Protein AF-A0A350UKW4-F1 (afdb_monomer_lite)

Secondary structure (DSSP, 8-state):
---HHHHHHHHHHHHHHHHHHHHHHHHHHHHHHHHHHHHHHHHHHHHHHHHHHHHHHHHHHHHHHHHHTT---PPPPPP-----HHHHHHHHHHHHHHHHHHHHHHHHHHHHHHHHHHHHHHHHHHHHHHHHHHHHHHHHHHHHHHHHHHHHHHHHHHHHHHHHHHHHHHHHHHHHHHHHHHHHHHHHHHHHHHHHHHHHHHHHHHHHHHHHHHHHHHHHHHHHHHHHHTTTS-PPPPHHHHHHHHHHHHHHHHHHHHHHHHHHHHHHHHHTT-

Sequence (274 aa):
MKFSRSILAALICAAVAVAALVLLLAARREAAESSAALEAARAHAQNLEQQTSALAAENQTLRQQIEAEGLQPAAPPPAARPADPSKLEAVRELAALQTRHEALQLQVTGLQNRLAEMDGALERLNSENRRLGAAEASLKDQLDSTRRVVTATEAELKSKAGRVEQLEASLRRFRDQASGADRRTSQITQSLQQLEDINRRREDTLNALQRRYRDVTDQLRSLALRLDTQRDNPVPLGATDLSRISSAVQSAEDDLRTLTSLNTQARTAIDRLQ

Structure (mmCIF, N/CA/C/O backbone):
data_AF-A0A350UKW4-F1
#
_entry.id   AF-A0A350UKW4-F1
#
loop_
_atom_site.group_PDB
_atom_site.id
_atom_site.type_symbol
_atom_site.label_atom_id
_atom_site.label_alt_id
_atom_site.label_comp_id
_atom_site.label_asym_id
_atom_site.label_entity_id
_atom_site.label_seq_id
_atom_site.pdbx_PDB_ins_code
_atom_site.Cartn_x
_atom_site.Cartn_y
_atom_site.Cartn_z
_atom_site.occupancy
_atom_site.B_iso_or_equiv
_atom_site.auth_seq_id
_atom_site.auth_comp_id
_atom_site.auth_asym_id
_atom_site.auth_atom_id
_atom_site.pdbx_PDB_model_num
ATOM 1 N N . MET A 1 1 ? 18.246 -16.476 12.512 1.00 50.94 1 MET A N 1
ATOM 2 C CA . MET A 1 1 ? 17.567 -16.822 13.784 1.00 50.94 1 MET A CA 1
ATOM 3 C C . MET A 1 1 ? 16.414 -15.845 14.094 1.00 50.94 1 MET A C 1
ATOM 5 O O . MET A 1 1 ? 16.554 -15.010 14.974 1.00 50.94 1 MET A O 1
ATOM 9 N N . LYS A 1 2 ? 15.277 -15.899 13.373 1.00 56.59 2 LYS A N 1
ATOM 10 C CA . LYS A 1 2 ? 14.116 -14.985 13.573 1.00 56.59 2 LYS A CA 1
ATOM 11 C C . LYS A 1 2 ? 12.877 -15.645 14.217 1.00 56.59 2 LYS A C 1
ATOM 13 O O . LYS A 1 2 ? 11.907 -14.957 14.504 1.00 56.59 2 LYS A O 1
ATOM 18 N N . PHE A 1 3 ? 12.925 -16.947 14.504 1.00 57.56 3 PHE A N 1
ATOM 19 C CA . PHE A 1 3 ? 11.773 -17.735 14.976 1.00 57.56 3 PHE A CA 1
ATOM 20 C C . PHE A 1 3 ? 11.455 -17.609 16.480 1.00 57.56 3 PHE A C 1
ATOM 22 O O . PHE A 1 3 ? 10.397 -18.041 16.918 1.00 57.56 3 PHE A O 1
ATOM 29 N N . SER A 1 4 ? 12.326 -16.995 17.289 1.00 73.12 4 SER A N 1
ATOM 30 C CA . SER A 1 4 ? 12.141 -16.943 18.751 1.00 73.12 4 SER A CA 1
ATOM 31 C C . SER A 1 4 ? 11.003 -16.007 19.194 1.00 73.12 4 SER A C 1
ATOM 33 O O . SER A 1 4 ? 10.274 -16.327 20.128 1.00 73.12 4 SER A O 1
ATOM 35 N N . ARG A 1 5 ? 10.791 -14.878 18.503 1.00 77.19 5 ARG A N 1
ATOM 36 C CA . ARG A 1 5 ? 9.798 -13.868 18.918 1.00 77.19 5 ARG A CA 1
ATOM 37 C C . ARG A 1 5 ? 8.354 -14.266 18.604 1.00 77.19 5 ARG A C 1
ATOM 39 O O . ARG A 1 5 ? 7.464 -13.959 19.388 1.00 77.19 5 ARG A O 1
ATOM 46 N N . SER A 1 6 ? 8.123 -14.971 17.497 1.00 81.06 6 SER A N 1
ATOM 47 C CA . SER A 1 6 ? 6.783 -15.434 17.108 1.00 81.06 6 SER A CA 1
ATOM 48 C C . SER A 1 6 ? 6.273 -16.554 18.015 1.00 81.06 6 SER A C 1
ATOM 50 O O . SER A 1 6 ? 5.103 -16.558 18.382 1.00 81.06 6 SER A O 1
ATOM 52 N N . ILE A 1 7 ? 7.156 -17.467 18.432 1.00 84.88 7 ILE A N 1
ATOM 53 C CA . ILE A 1 7 ? 6.814 -18.553 19.364 1.00 84.88 7 ILE A CA 1
ATOM 54 C C . ILE A 1 7 ? 6.474 -17.982 20.746 1.00 84.88 7 ILE A C 1
ATOM 56 O O . ILE A 1 7 ? 5.505 -18.404 21.373 1.00 84.88 7 ILE A O 1
ATOM 60 N N . LEU A 1 8 ? 7.227 -16.975 21.194 1.00 83.44 8 LEU A N 1
ATOM 61 C CA . LEU A 1 8 ? 7.001 -16.326 22.484 1.00 83.44 8 LEU A CA 1
ATOM 62 C C . LEU A 1 8 ? 5.674 -15.542 22.499 1.00 83.44 8 LEU A C 1
ATOM 64 O O . LEU A 1 8 ? 4.919 -15.640 23.462 1.00 83.44 8 LEU A O 1
ATOM 68 N N . ALA A 1 9 ? 5.327 -14.854 21.405 1.00 84.06 9 ALA A N 1
ATOM 69 C CA . ALA A 1 9 ? 4.031 -14.183 21.267 1.00 84.06 9 ALA A CA 1
ATOM 70 C C . ALA A 1 9 ? 2.843 -15.167 21.248 1.00 84.06 9 ALA A C 1
ATOM 72 O O . ALA A 1 9 ? 1.823 -14.910 21.890 1.00 84.06 9 ALA A O 1
ATOM 73 N N . ALA A 1 10 ? 2.982 -16.310 20.566 1.00 87.12 10 ALA A N 1
ATOM 74 C CA . ALA A 1 10 ? 1.950 -17.348 20.534 1.00 87.12 10 ALA A CA 1
ATOM 75 C C . ALA A 1 10 ? 1.717 -17.979 21.918 1.00 87.12 10 ALA A C 1
ATOM 77 O O . ALA A 1 10 ? 0.570 -18.186 22.312 1.00 87.12 10 ALA A O 1
ATOM 78 N N . LEU A 1 11 ? 2.788 -18.216 22.685 1.00 88.94 11 LEU A N 1
ATOM 79 C CA . LEU A 1 11 ? 2.699 -18.717 24.061 1.00 88.94 11 LEU A CA 1
ATOM 80 C C . LEU A 1 11 ? 2.007 -17.725 25.002 1.00 88.94 11 LEU A C 1
ATOM 82 O O . LEU A 1 11 ? 1.164 -18.137 25.796 1.00 88.94 11 LEU A O 1
ATOM 86 N N . ILE A 1 12 ? 2.306 -16.426 24.888 1.00 90.44 12 ILE A N 1
ATOM 87 C CA . ILE A 1 12 ? 1.626 -15.393 25.685 1.00 90.44 12 ILE A CA 1
ATOM 88 C C . ILE A 1 12 ? 0.133 -15.344 25.336 1.00 90.44 12 ILE A C 1
ATOM 90 O O . ILE A 1 12 ? -0.701 -15.336 26.238 1.00 90.44 12 ILE A O 1
ATOM 94 N N . CYS A 1 13 ? -0.228 -15.376 24.048 1.00 90.44 13 CYS A N 1
ATOM 95 C CA . CYS A 1 13 ? -1.636 -15.369 23.637 1.00 90.44 13 CYS A CA 1
ATOM 96 C C . CYS A 1 13 ? -2.390 -16.610 24.137 1.00 90.44 13 CYS A C 1
ATOM 98 O O . CYS A 1 13 ? -3.516 -16.489 24.618 1.00 90.44 13 CYS A O 1
ATOM 100 N N . ALA A 1 14 ? -1.765 -17.789 24.077 1.00 91.44 14 ALA A N 1
ATOM 101 C CA . ALA A 1 14 ? -2.348 -19.018 24.606 1.00 91.44 14 ALA A CA 1
ATOM 102 C C . ALA A 1 14 ? -2.544 -18.945 26.130 1.00 91.44 14 ALA A C 1
ATOM 104 O O . ALA A 1 14 ? -3.612 -19.301 26.625 1.00 91.44 14 ALA A O 1
ATOM 105 N N . ALA A 1 15 ? -1.564 -18.422 26.873 1.00 89.69 15 ALA A N 1
ATOM 106 C CA . ALA A 1 15 ? -1.671 -18.247 28.320 1.00 89.69 15 ALA A CA 1
ATOM 107 C C . ALA A 1 15 ? -2.802 -17.275 28.707 1.00 89.69 15 ALA A C 1
ATOM 109 O O . ALA A 1 15 ? -3.573 -17.561 29.623 1.00 89.69 15 ALA A O 1
ATOM 110 N N . VAL A 1 16 ? -2.956 -16.166 27.974 1.00 92.81 16 VAL A N 1
ATOM 111 C CA . VAL A 1 16 ? -4.051 -15.204 28.188 1.00 92.81 16 VAL A CA 1
ATOM 112 C C . VAL A 1 16 ? -5.411 -15.831 27.871 1.00 92.81 16 VAL A C 1
ATOM 114 O O . VAL A 1 16 ? -6.358 -15.643 28.633 1.00 92.81 16 VAL A O 1
ATOM 117 N N . ALA A 1 17 ? -5.518 -16.620 26.797 1.00 91.81 17 ALA A N 1
ATOM 118 C CA . ALA A 1 17 ? -6.759 -17.311 26.447 1.00 91.81 17 ALA A CA 1
ATOM 119 C C . ALA A 1 17 ? -7.178 -18.330 27.521 1.00 91.81 17 ALA A C 1
ATOM 121 O O . ALA A 1 17 ? -8.354 -18.400 27.881 1.00 91.81 17 ALA A O 1
ATOM 122 N N . VAL A 1 18 ? -6.220 -19.078 28.079 1.00 93.06 18 VAL A N 1
ATOM 123 C CA . VAL A 1 18 ? -6.479 -20.021 29.178 1.00 93.06 18 VAL A CA 1
ATOM 124 C C . VAL A 1 18 ? -6.895 -19.276 30.448 1.00 93.06 18 VAL A C 1
ATOM 126 O O . VAL A 1 18 ? -7.883 -19.657 31.072 1.00 93.06 18 VAL A O 1
ATOM 129 N N . ALA A 1 19 ? -6.214 -18.185 30.805 1.00 91.19 19 ALA A N 1
ATOM 130 C CA . ALA A 1 19 ? -6.583 -17.373 31.966 1.00 91.19 19 ALA A CA 1
ATOM 131 C C . ALA A 1 19 ? -8.000 -16.783 31.833 1.00 91.19 19 ALA A C 1
ATOM 133 O O . ALA A 1 19 ? -8.784 -16.831 32.781 1.00 91.19 19 ALA A O 1
ATOM 134 N N . ALA A 1 20 ? -8.364 -16.297 30.642 1.00 89.94 20 ALA A N 1
ATOM 135 C CA . ALA A 1 20 ? -9.706 -15.792 30.361 1.00 89.94 20 ALA A CA 1
ATOM 136 C C . ALA A 1 20 ? -10.778 -16.892 30.468 1.00 89.94 20 ALA A C 1
ATOM 138 O O . ALA A 1 20 ? -11.855 -16.652 31.014 1.00 89.94 20 ALA A O 1
ATOM 139 N N . LEU A 1 21 ? -10.480 -18.109 29.997 1.00 92.88 21 LEU A N 1
ATOM 140 C CA . LEU A 1 21 ? -11.384 -19.254 30.123 1.00 92.88 21 LEU A CA 1
ATOM 141 C C . LEU A 1 21 ? -11.609 -19.637 31.595 1.00 92.88 21 LEU A C 1
ATOM 143 O O . LEU A 1 21 ? -12.744 -19.889 31.997 1.00 92.88 21 LEU A O 1
ATOM 147 N N . VAL A 1 22 ? -10.546 -19.651 32.403 1.00 93.31 22 VAL A N 1
ATOM 148 C CA . VAL A 1 22 ? -10.628 -19.957 33.841 1.00 93.31 22 VAL A CA 1
ATOM 149 C C . VAL A 1 22 ? -11.470 -18.913 34.575 1.00 93.31 22 VAL A C 1
ATOM 151 O O . VAL A 1 22 ? -12.351 -19.288 35.347 1.00 93.31 22 VAL A O 1
ATOM 154 N N . LEU A 1 23 ? -11.273 -17.623 34.288 1.00 92.00 23 LEU A N 1
ATOM 155 C CA . LEU A 1 23 ? -12.086 -16.548 34.868 1.00 92.00 23 LEU A CA 1
ATOM 156 C C . LEU A 1 23 ? -13.564 -16.658 34.471 1.00 92.00 23 LEU A C 1
ATOM 158 O O . LEU A 1 23 ? -14.441 -16.471 35.310 1.00 92.00 23 LEU A O 1
ATOM 162 N N . LEU A 1 24 ? -13.859 -17.025 33.221 1.00 92.50 24 LEU A N 1
ATOM 163 C CA . LEU A 1 24 ? -15.236 -17.200 32.755 1.00 92.50 24 LEU A CA 1
ATOM 164 C C . LEU A 1 24 ? -15.929 -18.398 33.422 1.00 92.50 24 LEU A C 1
ATOM 166 O O . LEU A 1 24 ? -17.121 -18.337 33.725 1.00 92.50 24 LEU A O 1
ATOM 170 N N . LEU A 1 25 ? -15.192 -19.481 33.679 1.00 91.69 25 LEU A N 1
ATOM 171 C 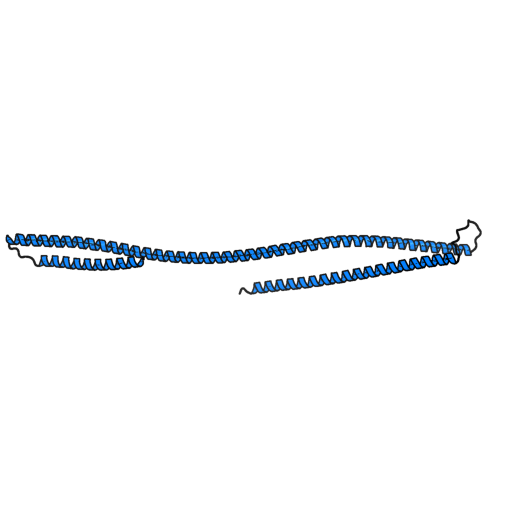CA . LEU A 1 25 ? -15.706 -20.635 34.418 1.00 91.69 25 LEU A CA 1
ATOM 172 C C . LEU A 1 25 ? -15.925 -20.320 35.903 1.00 91.69 25 LEU A C 1
ATOM 174 O O . LEU A 1 25 ? -16.926 -20.765 36.461 1.00 91.69 25 LEU A O 1
ATOM 178 N N . ALA A 1 26 ? -15.040 -19.536 36.524 1.00 88.69 26 ALA A N 1
ATOM 179 C CA . ALA A 1 26 ? -15.206 -19.075 37.902 1.00 88.69 26 ALA A CA 1
ATOM 180 C C . ALA A 1 26 ? -16.443 -18.172 38.047 1.00 88.69 26 ALA A C 1
ATOM 182 O O . ALA A 1 26 ? -17.312 -18.459 38.866 1.00 88.69 26 ALA A O 1
ATOM 183 N N . ALA A 1 27 ? -16.603 -17.183 37.161 1.00 87.94 27 ALA A N 1
ATOM 184 C CA . ALA A 1 27 ? -17.768 -16.295 37.155 1.00 87.94 27 ALA A CA 1
ATOM 185 C C . ALA A 1 27 ? -19.092 -17.055 36.943 1.00 87.94 27 ALA A C 1
ATOM 187 O O . ALA A 1 27 ? -20.113 -16.733 37.547 1.00 87.94 27 ALA A O 1
ATOM 188 N N . ARG A 1 28 ? -19.090 -18.112 36.115 1.00 90.94 28 ARG A N 1
ATOM 189 C CA . ARG A 1 28 ? -20.272 -18.974 35.942 1.00 90.94 28 ARG A CA 1
ATOM 190 C C . ARG A 1 28 ? -20.612 -19.789 37.186 1.00 90.94 28 ARG A C 1
ATOM 192 O O . ARG A 1 28 ? -21.792 -20.032 37.423 1.00 90.94 28 ARG A O 1
ATOM 199 N N . ARG A 1 29 ? -19.612 -20.221 37.959 1.00 91.81 29 ARG A N 1
ATOM 200 C CA . ARG A 1 29 ? -19.844 -20.928 39.226 1.00 91.81 29 ARG A CA 1
ATOM 201 C C . ARG A 1 29 ? -20.437 -19.997 40.275 1.00 91.81 29 ARG A C 1
ATOM 203 O O . ARG A 1 29 ? -21.458 -20.345 40.851 1.00 91.81 29 ARG A O 1
ATOM 210 N N . GLU A 1 30 ? -19.893 -18.794 40.424 1.00 90.12 30 GLU A N 1
ATOM 211 C CA . GLU A 1 30 ? -20.437 -17.789 41.350 1.00 90.12 30 GLU A CA 1
ATOM 212 C C . GLU A 1 30 ? -21.880 -17.383 40.984 1.00 90.12 30 GLU A C 1
ATOM 214 O O . GLU A 1 30 ? -22.740 -17.232 41.854 1.00 90.12 30 GLU A O 1
ATOM 219 N N . ALA A 1 31 ? -22.199 -17.281 39.688 1.00 86.06 31 ALA A N 1
ATOM 220 C CA . ALA A 1 31 ? -23.568 -17.035 39.226 1.00 86.06 31 ALA A CA 1
ATOM 221 C C . ALA A 1 31 ? -24.528 -18.207 39.537 1.00 86.06 31 ALA A C 1
ATOM 223 O O . ALA A 1 31 ? -25.687 -17.999 39.905 1.00 86.06 31 ALA A O 1
ATOM 224 N N . ALA A 1 32 ? -24.058 -19.451 39.417 1.00 87.81 32 ALA A N 1
ATOM 225 C CA . ALA A 1 32 ? -24.849 -20.631 39.765 1.00 87.81 32 ALA A CA 1
ATOM 226 C C . ALA A 1 32 ? -25.081 -20.737 41.284 1.00 87.81 32 ALA A C 1
ATOM 228 O O . ALA A 1 32 ? -26.195 -21.010 41.721 1.00 87.81 32 ALA A O 1
ATOM 229 N N . GLU A 1 33 ? -24.062 -20.455 42.095 1.00 90.94 33 GLU A N 1
ATOM 230 C CA . GLU A 1 33 ? -24.166 -20.471 43.558 1.00 90.94 33 GLU A CA 1
ATOM 231 C C . GLU A 1 33 ? -25.096 -19.365 44.076 1.00 90.94 33 GLU A C 1
ATOM 233 O O . GLU A 1 33 ? -25.950 -19.619 44.926 1.00 90.94 33 GLU A O 1
ATOM 238 N N . SER A 1 34 ? -25.002 -18.154 43.518 1.00 84.06 34 SER A N 1
ATOM 239 C CA . SER A 1 34 ? -25.888 -17.042 43.892 1.00 84.06 34 SER A CA 1
ATOM 240 C C . SER A 1 34 ? -27.344 -17.269 43.472 1.00 84.06 34 SER A C 1
ATOM 242 O O . SER A 1 34 ? -28.252 -16.951 44.241 1.00 84.06 34 SER A O 1
ATOM 244 N N . SER A 1 35 ? -27.597 -17.863 42.300 1.00 89.38 35 SER A N 1
ATOM 245 C CA . SER A 1 35 ? -28.964 -18.218 41.882 1.00 89.38 35 SER A CA 1
ATOM 246 C C . SER A 1 35 ? -29.572 -19.325 42.749 1.00 89.38 35 SER A C 1
ATOM 248 O O . SER A 1 35 ? -30.704 -19.171 43.207 1.00 89.38 35 SER A O 1
ATOM 250 N N . ALA A 1 36 ? -28.806 -20.368 43.082 1.00 90.56 36 ALA A N 1
ATOM 251 C CA . ALA A 1 36 ? -29.250 -21.415 44.003 1.00 90.56 36 ALA A CA 1
ATOM 252 C C . ALA A 1 36 ? -29.543 -20.865 45.413 1.00 90.56 36 ALA A C 1
ATOM 254 O O . ALA A 1 36 ? -30.539 -21.237 46.034 1.00 90.56 36 ALA A O 1
ATOM 255 N N . ALA A 1 37 ? -28.721 -19.931 45.906 1.00 91.19 37 ALA A N 1
ATOM 256 C CA . ALA A 1 37 ? -28.954 -19.269 47.189 1.00 91.19 37 ALA A CA 1
ATOM 257 C C . ALA A 1 37 ? -30.241 -18.420 47.188 1.00 91.19 37 ALA A C 1
ATOM 259 O O . ALA A 1 37 ? -30.986 -18.432 48.168 1.00 91.19 37 ALA A O 1
ATOM 260 N N . LEU A 1 38 ? -30.541 -17.722 46.085 1.00 86.88 38 LEU A N 1
ATOM 261 C CA . LEU A 1 38 ? -31.782 -16.953 45.933 1.00 86.88 38 LEU A CA 1
ATOM 262 C C . LEU A 1 38 ? -33.022 -17.854 45.890 1.00 86.88 38 LEU A C 1
ATOM 264 O O . LEU A 1 38 ? -34.048 -17.511 46.478 1.00 86.88 38 LEU A O 1
ATOM 268 N N . GLU A 1 39 ? -32.944 -19.002 45.217 1.00 91.75 39 GLU A N 1
ATOM 269 C CA . GLU A 1 39 ? -34.035 -19.981 45.186 1.00 91.75 39 GLU A CA 1
ATOM 270 C C . GLU A 1 39 ? -34.282 -20.597 46.567 1.00 91.75 39 GLU A C 1
ATOM 272 O O . GLU A 1 39 ? -35.430 -20.654 47.013 1.00 91.75 39 GLU A O 1
ATOM 277 N N . ALA A 1 40 ? -33.219 -20.959 47.292 1.00 92.25 40 ALA A N 1
ATOM 278 C CA . ALA A 1 40 ? -33.325 -21.446 48.664 1.00 92.25 40 ALA A CA 1
ATOM 279 C C . ALA A 1 40 ? -33.938 -20.390 49.602 1.00 92.25 40 ALA A C 1
ATOM 281 O O . ALA A 1 40 ? -34.845 -20.699 50.377 1.00 92.25 40 ALA A O 1
ATOM 282 N N . ALA A 1 41 ? -33.511 -19.127 49.497 1.00 87.62 41 ALA A N 1
ATOM 283 C CA . ALA A 1 41 ? -34.069 -18.032 50.288 1.00 87.62 41 ALA A CA 1
ATOM 284 C C . ALA A 1 41 ? -35.565 -17.806 49.999 1.00 87.62 41 ALA A C 1
ATOM 286 O O . ALA A 1 41 ? -36.353 -17.619 50.928 1.00 87.62 41 ALA A O 1
ATOM 287 N N . ARG A 1 42 ? -35.983 -17.889 48.728 1.00 92.44 42 ARG A N 1
ATOM 288 C CA . ARG A 1 42 ? -37.402 -17.804 48.338 1.00 92.44 42 ARG A CA 1
ATOM 289 C C . ARG A 1 42 ? -38.225 -18.960 48.899 1.00 92.44 42 ARG A C 1
ATOM 291 O O . ARG A 1 42 ? -39.317 -18.723 49.408 1.00 92.44 42 ARG A O 1
ATOM 298 N N . ALA A 1 43 ? -37.702 -20.185 48.852 1.00 91.00 43 ALA A N 1
ATOM 299 C CA . ALA A 1 43 ? -38.375 -21.348 49.426 1.00 91.00 43 ALA A CA 1
ATOM 300 C C . ALA A 1 43 ? -38.543 -21.216 50.950 1.00 91.00 43 ALA A C 1
ATOM 302 O O . ALA A 1 43 ? -39.608 -21.521 51.488 1.00 91.00 43 ALA A O 1
ATOM 303 N N . HIS A 1 44 ? -37.528 -20.698 51.649 1.00 90.75 44 HIS A N 1
ATOM 304 C CA . HIS A 1 44 ? -37.625 -20.409 53.080 1.00 90.75 44 HIS A CA 1
ATOM 305 C C . HIS A 1 44 ? -38.671 -19.330 53.397 1.00 90.75 44 HIS A C 1
ATOM 307 O O . HIS A 1 44 ? -39.445 -19.510 54.335 1.00 90.75 44 HIS A O 1
ATOM 313 N N . ALA A 1 45 ? -38.744 -18.253 52.606 1.00 86.31 45 ALA A N 1
ATOM 314 C CA . ALA A 1 45 ? -39.755 -17.209 52.783 1.00 86.31 45 ALA A CA 1
ATOM 315 C C . ALA A 1 45 ? -41.185 -17.750 52.597 1.00 86.31 45 ALA A C 1
ATOM 317 O O . ALA A 1 45 ? -42.046 -17.509 53.439 1.00 86.31 45 ALA A O 1
ATOM 318 N N . GLN A 1 46 ? -41.415 -18.561 51.560 1.00 91.50 46 GLN A N 1
ATOM 319 C CA . GLN A 1 46 ? -42.718 -19.194 51.322 1.00 91.50 46 GLN A CA 1
ATOM 320 C C . GLN A 1 46 ? -43.124 -20.145 52.455 1.00 91.50 46 GLN A C 1
ATOM 322 O O . GLN A 1 46 ? -44.288 -20.181 52.844 1.00 91.50 46 GLN A O 1
ATOM 327 N N . ASN A 1 47 ? -42.176 -20.899 53.017 1.00 94.69 47 ASN A N 1
ATOM 328 C CA . ASN A 1 47 ? -42.457 -21.796 54.138 1.00 94.69 47 ASN A CA 1
ATOM 329 C C . ASN A 1 47 ? -42.845 -21.006 55.404 1.00 94.69 47 ASN A C 1
ATOM 331 O O . ASN A 1 47 ? -43.783 -21.377 56.106 1.00 94.69 47 ASN A O 1
ATOM 335 N N . LEU A 1 48 ? -42.191 -19.868 55.661 1.00 86.50 48 LEU A N 1
ATOM 336 C CA . LEU A 1 48 ? -42.574 -18.974 56.757 1.00 86.50 48 LEU A CA 1
ATOM 337 C C . LEU A 1 48 ? -43.966 -18.360 56.543 1.00 86.50 48 LEU A C 1
ATOM 339 O O . LEU A 1 48 ? -44.750 -18.324 57.487 1.00 86.50 48 LEU A O 1
ATOM 343 N N . GLU A 1 49 ? -44.316 -17.939 55.325 1.00 91.50 49 GLU A N 1
ATOM 344 C CA . GLU A 1 49 ? -45.672 -17.455 55.001 1.00 91.50 49 GLU A CA 1
ATOM 345 C C . GLU A 1 49 ? -46.749 -18.540 55.182 1.00 91.50 49 GLU A C 1
ATOM 347 O O . GLU A 1 49 ? -47.852 -18.279 55.675 1.00 91.50 49 GLU A O 1
ATOM 352 N N . GLN A 1 50 ? -46.439 -19.789 54.834 1.00 91.12 50 GLN A N 1
ATOM 353 C CA . GLN A 1 50 ? -47.339 -20.918 55.080 1.00 91.12 50 GLN A CA 1
ATOM 354 C C . GLN A 1 50 ? -47.514 -21.185 56.580 1.00 91.12 50 GLN A C 1
ATOM 356 O O . GLN A 1 50 ? -48.630 -21.421 57.037 1.00 91.12 50 GLN A O 1
ATOM 361 N N . GLN A 1 51 ? -46.444 -21.087 57.370 1.00 91.12 51 GLN A N 1
ATOM 362 C CA . GLN A 1 51 ? -46.525 -21.251 58.824 1.00 91.12 51 GLN A CA 1
ATOM 363 C C . GLN A 1 51 ? -47.315 -20.122 59.492 1.00 91.12 51 GLN A C 1
ATOM 365 O O . GLN A 1 51 ? -48.132 -20.388 60.372 1.00 91.12 51 GLN A O 1
ATOM 370 N N . THR A 1 52 ? -47.125 -18.869 59.073 1.00 87.31 52 THR A N 1
ATOM 371 C CA . THR A 1 52 ? -47.873 -17.739 59.644 1.00 87.31 52 THR A CA 1
ATOM 372 C C . THR A 1 52 ? -49.354 -17.802 59.289 1.00 87.31 52 THR A C 1
ATOM 374 O O . THR A 1 52 ? -50.192 -17.556 60.156 1.00 87.31 52 THR A O 1
ATOM 377 N N . SER A 1 53 ? -49.699 -18.184 58.057 1.00 92.19 53 SER A N 1
ATOM 378 C CA . SER A 1 53 ? -51.097 -18.375 57.653 1.00 92.19 53 SER A CA 1
ATOM 379 C C . SER A 1 53 ? -51.758 -19.565 58.357 1.00 92.19 53 SER A C 1
ATOM 381 O O . SER A 1 53 ? -52.901 -19.440 58.797 1.00 92.19 53 SER A O 1
ATOM 383 N N . ALA A 1 54 ? -51.039 -20.674 58.562 1.00 91.62 54 ALA A N 1
ATOM 384 C CA . ALA A 1 54 ? -51.524 -21.809 59.348 1.00 91.62 54 ALA A CA 1
ATOM 385 C C . ALA A 1 54 ? -51.782 -21.427 60.817 1.00 91.62 54 ALA A C 1
ATOM 387 O O . ALA A 1 54 ? -52.866 -21.691 61.333 1.00 91.62 54 ALA A O 1
ATOM 388 N N . LEU A 1 55 ? -50.842 -20.728 61.466 1.00 87.06 55 LEU A N 1
ATOM 389 C CA . LEU A 1 55 ? -51.009 -20.238 62.841 1.00 87.06 55 LEU A CA 1
ATOM 390 C C . LEU A 1 55 ? -52.135 -19.201 62.964 1.00 87.06 55 LEU A C 1
ATOM 392 O O . LEU A 1 55 ? -52.806 -19.134 63.996 1.00 87.06 55 LEU A O 1
ATOM 396 N N . ALA A 1 56 ? -52.358 -18.383 61.932 1.00 90.81 56 ALA A N 1
ATOM 397 C CA . ALA A 1 56 ? -53.469 -17.437 61.898 1.00 90.81 56 ALA A CA 1
ATOM 398 C C . ALA A 1 56 ? -54.823 -18.157 61.797 1.00 90.81 56 ALA A C 1
ATOM 400 O O . ALA A 1 56 ? -55.758 -17.789 62.511 1.00 90.81 56 ALA A O 1
ATOM 401 N N . ALA A 1 57 ? -54.919 -19.198 60.964 1.00 89.94 57 ALA A N 1
ATOM 402 C CA . ALA A 1 57 ? -56.108 -20.040 60.874 1.00 89.94 57 ALA A CA 1
ATOM 403 C C . ALA A 1 57 ? -56.367 -20.779 62.196 1.00 89.94 57 ALA A C 1
ATOM 405 O O . ALA A 1 57 ? -57.495 -20.774 62.685 1.00 89.94 57 ALA A O 1
ATOM 406 N N . GLU A 1 58 ? -55.318 -21.318 62.825 1.00 89.88 58 GLU A N 1
ATOM 407 C CA . GLU A 1 58 ? -55.406 -21.970 64.134 1.00 89.88 58 GLU A CA 1
ATOM 408 C C . GLU A 1 58 ? -55.896 -20.996 65.220 1.00 89.88 58 GLU A C 1
ATOM 410 O O . GLU A 1 58 ? -56.824 -21.305 65.968 1.00 89.88 58 GLU A O 1
ATOM 415 N N . ASN A 1 59 ? -55.363 -19.769 65.254 1.00 83.75 59 ASN A N 1
ATOM 416 C CA . ASN A 1 59 ? -55.840 -18.719 66.159 1.00 83.75 59 ASN A CA 1
ATOM 417 C C . ASN A 1 59 ? -57.313 -18.362 65.924 1.00 83.75 59 ASN A C 1
ATOM 419 O O . ASN A 1 59 ? -58.038 -18.106 66.884 1.00 83.75 59 ASN A O 1
ATOM 423 N N . GLN A 1 60 ? -57.772 -18.330 64.671 1.00 86.44 60 GLN A N 1
ATOM 424 C CA . GLN A 1 60 ? -59.184 -18.097 64.366 1.00 86.44 60 GLN A CA 1
ATOM 425 C C . GLN A 1 60 ? -60.062 -19.250 64.854 1.00 86.44 60 GLN A C 1
ATOM 427 O O . GLN A 1 60 ? -61.095 -18.993 65.469 1.00 86.44 60 GLN A O 1
ATOM 432 N N . THR A 1 61 ? -59.641 -20.502 64.661 1.00 88.31 61 THR A N 1
ATOM 433 C CA . THR A 1 61 ? -60.375 -21.661 65.189 1.00 88.31 61 THR A CA 1
ATOM 434 C C . THR A 1 61 ? -60.400 -21.687 66.712 1.00 88.31 61 THR A C 1
ATOM 436 O O . THR A 1 61 ? -61.456 -21.935 67.284 1.00 88.31 61 THR A O 1
ATOM 439 N N . LEU A 1 62 ? -59.293 -21.355 67.383 1.00 82.75 62 LEU A N 1
ATOM 440 C CA . LEU A 1 62 ? -59.249 -21.253 68.843 1.00 82.75 62 LEU A CA 1
ATOM 441 C C . LEU A 1 62 ? -60.162 -20.132 69.351 1.00 82.75 62 LEU A C 1
ATOM 443 O O . LEU A 1 62 ? -60.869 -20.320 70.334 1.00 82.75 62 LEU A O 1
ATOM 447 N N . ARG A 1 63 ? -60.224 -18.986 68.660 1.00 80.94 63 ARG A N 1
ATOM 448 C CA . ARG A 1 63 ? -61.177 -17.913 68.994 1.00 80.94 63 ARG A CA 1
ATOM 449 C C . ARG A 1 63 ? -62.629 -18.360 68.841 1.00 80.94 63 ARG A C 1
ATOM 451 O O . ARG A 1 63 ? -63.427 -18.091 69.729 1.00 80.94 63 ARG A O 1
ATOM 458 N N . GLN A 1 64 ? -62.957 -19.081 67.770 1.00 80.81 64 GLN A N 1
ATOM 459 C CA . GLN A 1 64 ? -64.298 -19.643 67.575 1.00 80.81 64 GLN A CA 1
ATOM 460 C C . GLN A 1 64 ? -64.641 -20.703 68.632 1.00 80.81 64 GLN A C 1
ATOM 462 O O . GLN A 1 64 ? -65.781 -20.764 69.081 1.00 80.81 64 GLN A O 1
ATOM 467 N N . GLN A 1 65 ? -63.666 -21.510 69.064 1.00 80.69 65 GLN A N 1
ATOM 468 C CA . GLN A 1 65 ? -63.842 -22.472 70.157 1.00 80.69 65 GLN A CA 1
ATOM 469 C C . GLN A 1 65 ? -64.077 -21.768 71.498 1.00 80.69 65 GLN A C 1
ATOM 471 O O . GLN A 1 65 ? -64.994 -22.145 72.215 1.00 80.69 65 GLN A O 1
ATOM 476 N N . ILE A 1 66 ? -63.333 -20.700 71.801 1.00 73.50 66 ILE A N 1
ATOM 477 C CA . ILE A 1 66 ? -63.533 -19.889 73.014 1.00 73.50 66 ILE A CA 1
ATOM 478 C C . ILE A 1 66 ? -64.914 -19.206 73.008 1.00 73.50 66 ILE A C 1
ATOM 480 O O . ILE A 1 66 ? -65.583 -19.156 74.042 1.00 73.50 66 ILE A O 1
ATOM 484 N N . GLU A 1 67 ? -65.370 -18.712 71.852 1.00 75.31 67 GLU A N 1
ATOM 485 C CA . GLU A 1 67 ? -66.722 -18.156 71.690 1.00 75.31 67 GLU A CA 1
ATOM 486 C C . GLU A 1 67 ? -67.813 -19.230 71.853 1.00 75.31 67 GLU A C 1
ATOM 488 O O . GLU A 1 67 ? -68.831 -18.970 72.495 1.00 75.31 67 GLU A O 1
ATOM 493 N N . ALA A 1 68 ? -67.594 -20.443 71.334 1.00 72.69 68 ALA A N 1
ATOM 494 C CA . ALA A 1 68 ? -68.516 -21.572 71.474 1.00 72.69 68 ALA A CA 1
ATOM 495 C C . ALA A 1 68 ? -68.562 -22.145 72.905 1.00 72.69 68 ALA A C 1
ATOM 497 O O . ALA A 1 68 ? -69.620 -22.586 73.352 1.00 72.69 68 ALA A O 1
ATOM 498 N N . GLU A 1 69 ? -67.446 -22.103 73.637 1.00 74.31 69 GLU A N 1
ATOM 499 C CA . GLU A 1 69 ? -67.354 -22.477 75.056 1.00 74.31 69 GLU A CA 1
ATOM 500 C C . GLU A 1 69 ? -67.849 -21.367 76.008 1.00 74.31 69 GLU A C 1
ATOM 502 O O . GLU A 1 69 ? -67.924 -21.575 77.219 1.00 74.31 69 GLU A O 1
ATOM 507 N N . GLY A 1 70 ? -68.252 -20.202 75.482 1.00 50.62 70 GLY A N 1
ATOM 508 C CA . GLY A 1 70 ? -68.937 -19.152 76.245 1.00 50.62 70 GLY A CA 1
ATOM 509 C C . GLY A 1 70 ? -68.047 -18.352 77.204 1.00 50.62 70 GLY A C 1
ATOM 510 O O . GLY A 1 70 ? -68.561 -17.679 78.100 1.00 50.62 70 GLY A O 1
ATOM 511 N N . LEU A 1 71 ? -66.724 -18.382 77.031 1.00 57.09 71 LEU A N 1
ATOM 512 C CA . LEU A 1 71 ? -65.783 -17.640 77.874 1.00 57.09 71 LEU A CA 1
ATOM 513 C C . LEU A 1 71 ? -65.548 -16.232 77.305 1.00 57.09 71 LEU A C 1
ATOM 515 O O . LEU A 1 71 ? -64.587 -15.968 76.586 1.00 57.09 71 LEU A O 1
ATOM 519 N N . GLN A 1 72 ? -66.444 -15.302 77.641 1.00 46.78 72 GLN A N 1
ATOM 520 C CA . GLN A 1 72 ? -66.237 -13.871 77.396 1.00 46.78 72 GLN A CA 1
ATOM 521 C C . GLN A 1 72 ? -65.057 -13.333 78.230 1.00 46.78 72 GLN A C 1
ATOM 523 O O . GLN A 1 72 ? -64.981 -13.622 79.428 1.00 46.78 72 GLN A O 1
ATOM 528 N N . PRO A 1 73 ? -64.166 -12.493 77.665 1.00 49.53 73 PRO A N 1
ATOM 529 C CA . PRO A 1 73 ? -63.193 -11.761 78.463 1.00 49.53 73 PRO A CA 1
ATOM 530 C C . PRO A 1 73 ? -63.939 -10.736 79.328 1.00 49.53 73 PRO A C 1
ATOM 532 O O . PRO A 1 73 ? -64.557 -9.798 78.823 1.00 49.53 73 PRO A O 1
ATOM 535 N N . ALA A 1 74 ? -63.917 -10.946 80.643 1.00 42.56 74 ALA A N 1
ATOM 536 C CA . ALA A 1 74 ? -64.601 -10.100 81.610 1.00 42.56 74 ALA A CA 1
ATOM 537 C C . ALA A 1 74 ? -64.033 -8.667 81.613 1.00 42.56 74 ALA A C 1
ATOM 539 O O . ALA A 1 74 ? -62.836 -8.455 81.813 1.00 42.56 74 ALA A O 1
ATOM 540 N N . ALA A 1 75 ? -64.911 -7.679 81.429 1.00 44.94 75 ALA A N 1
ATOM 541 C CA . ALA A 1 75 ? -64.611 -6.266 81.646 1.00 44.94 75 ALA A CA 1
ATOM 542 C C . ALA A 1 75 ? -64.434 -5.962 83.156 1.00 44.94 75 ALA A C 1
ATOM 544 O O . ALA A 1 75 ? -65.076 -6.608 83.990 1.00 44.94 75 ALA A O 1
ATOM 545 N N . PRO A 1 76 ? -63.572 -4.996 83.532 1.00 56.06 76 PRO A N 1
ATOM 546 C CA . PRO A 1 76 ? -63.097 -4.833 84.906 1.00 56.06 76 PRO A CA 1
ATOM 547 C C . PRO A 1 76 ? -64.126 -4.121 85.811 1.00 56.06 76 PRO A C 1
ATOM 549 O O . PRO A 1 76 ? -64.719 -3.129 85.380 1.00 56.06 76 PRO A O 1
ATOM 552 N N . PRO A 1 77 ? -64.314 -4.548 87.078 1.00 52.25 77 PRO A N 1
ATOM 553 C CA . PRO A 1 77 ? -65.143 -3.828 88.045 1.00 52.25 77 PRO A CA 1
ATOM 554 C C . PRO A 1 77 ? -64.342 -2.818 88.910 1.00 52.25 77 PRO A C 1
ATOM 556 O O . PR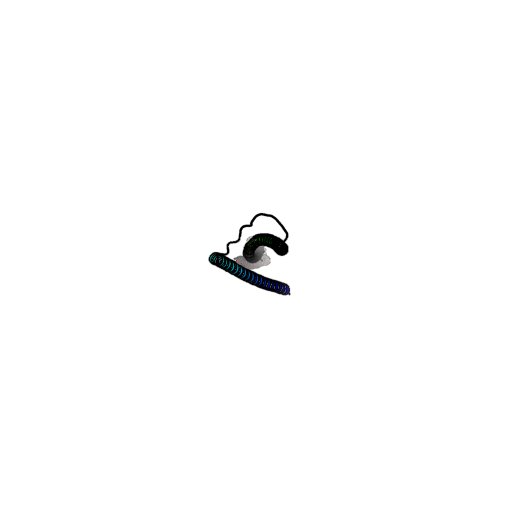O A 1 77 ? -63.117 -2.922 89.018 1.00 52.25 77 PRO A O 1
ATOM 559 N N . PRO A 1 78 ? -65.023 -1.822 89.523 1.00 47.38 78 PRO A N 1
ATOM 560 C CA . PRO A 1 78 ? -64.416 -0.661 90.182 1.00 47.38 78 PRO A CA 1
ATOM 561 C C . PRO A 1 78 ? -63.892 -0.941 91.608 1.00 47.38 78 PRO A C 1
ATOM 563 O O . PRO A 1 78 ? -64.186 -1.958 92.230 1.00 47.38 78 PRO A O 1
ATOM 566 N N . ALA A 1 79 ? -63.086 -0.004 92.116 1.00 50.22 79 ALA A N 1
ATOM 567 C CA . ALA A 1 79 ? -62.272 -0.090 93.333 1.00 50.22 79 ALA A CA 1
ATOM 568 C C . ALA A 1 79 ? -63.038 -0.190 94.678 1.00 50.22 79 ALA A C 1
ATOM 570 O O . ALA A 1 79 ? -63.977 0.567 94.901 1.00 50.22 79 ALA A O 1
ATOM 571 N N . ALA A 1 80 ? -62.525 -1.011 95.619 1.00 45.69 80 ALA A N 1
ATOM 572 C CA . ALA A 1 80 ? -61.867 -0.595 96.888 1.00 45.69 80 ALA A CA 1
ATOM 573 C C . ALA A 1 80 ? -62.077 -1.536 98.119 1.00 45.69 80 ALA A C 1
ATOM 575 O O . ALA A 1 80 ? -63.165 -1.585 98.676 1.00 45.69 80 ALA A O 1
ATOM 576 N N . ARG A 1 81 ? -60.943 -2.097 98.614 1.00 45.78 81 ARG A N 1
ATOM 577 C CA . ARG A 1 81 ? -60.541 -2.530 99.998 1.00 45.78 81 ARG A CA 1
ATOM 578 C C . ARG A 1 81 ? -61.287 -3.695 100.706 1.00 45.78 81 ARG A C 1
ATOM 580 O O . ARG A 1 81 ? -62.468 -3.872 100.457 1.00 45.78 81 ARG A O 1
ATOM 587 N N . PRO A 1 82 ? -60.658 -4.444 101.653 1.00 47.69 82 PRO A N 1
ATOM 588 C CA . PRO A 1 82 ? -59.264 -4.467 102.129 1.00 47.69 82 PRO A CA 1
ATOM 589 C C . PRO A 1 82 ? -58.469 -5.682 101.580 1.00 47.69 82 PRO A C 1
ATOM 591 O O . PRO A 1 82 ? -58.974 -6.445 100.763 1.00 47.69 82 PRO A O 1
ATOM 594 N N . ALA A 1 83 ? -57.185 -5.792 101.929 1.00 53.19 83 ALA A N 1
ATOM 595 C CA . ALA A 1 83 ? -56.205 -6.667 101.280 1.00 53.19 83 ALA A CA 1
ATOM 596 C C . ALA A 1 83 ? -56.418 -8.174 101.547 1.00 53.19 83 ALA A C 1
ATOM 598 O O . ALA A 1 83 ? -56.155 -8.651 102.647 1.00 53.19 83 ALA A O 1
ATOM 599 N N . ASP A 1 84 ? -56.803 -8.907 100.496 1.00 53.06 84 ASP A N 1
ATOM 600 C CA . ASP A 1 84 ? -56.660 -10.365 100.393 1.00 53.06 84 ASP A CA 1
ATOM 601 C C . ASP A 1 84 ? -55.274 -10.704 99.804 1.00 53.06 84 ASP A C 1
ATOM 603 O O . ASP A 1 84 ? -54.879 -10.085 98.807 1.00 53.06 84 ASP A O 1
ATOM 607 N N . PRO A 1 85 ? -54.536 -11.696 100.336 1.00 58.78 85 PRO A N 1
ATOM 608 C CA . PRO A 1 85 ? -53.227 -12.094 99.807 1.00 58.78 85 PRO A CA 1
ATOM 609 C C . PRO A 1 85 ? -53.283 -12.591 98.348 1.00 58.78 85 PRO A C 1
ATOM 611 O O . PRO A 1 85 ? -52.331 -12.372 97.603 1.00 58.78 85 PRO A O 1
ATOM 614 N N . SER A 1 86 ? -54.416 -13.139 97.891 1.00 61.12 86 SER A N 1
ATOM 615 C CA . SER A 1 86 ? -54.598 -13.575 96.494 1.00 61.12 86 SER A CA 1
ATOM 616 C C . SER A 1 86 ? -54.665 -12.415 95.492 1.00 61.12 86 SER A C 1
ATOM 618 O O . SER A 1 86 ? -54.242 -12.552 94.347 1.00 61.12 86 SER A O 1
ATOM 620 N N . LYS A 1 87 ? -55.138 -11.232 95.912 1.00 63.31 87 LYS A N 1
ATOM 621 C CA . LYS A 1 87 ? -55.143 -10.028 95.062 1.00 63.31 87 LYS A CA 1
ATOM 622 C C . LYS A 1 87 ? -53.732 -9.474 94.879 1.00 63.31 87 LYS A C 1
ATOM 624 O O . LYS A 1 87 ? -53.421 -8.942 93.821 1.00 63.31 87 LYS A O 1
ATOM 629 N N . LEU A 1 88 ? -52.869 -9.617 95.887 1.00 72.00 88 LEU A N 1
ATOM 630 C CA . LEU A 1 88 ? -51.451 -9.263 95.780 1.00 72.00 88 LEU A CA 1
ATOM 631 C C . LEU A 1 88 ? -50.693 -10.207 94.834 1.00 72.00 88 LEU A C 1
ATOM 633 O O . LEU A 1 88 ? -49.825 -9.742 94.096 1.00 72.00 88 LEU A O 1
ATOM 637 N N . GLU A 1 89 ? -51.029 -11.498 94.816 1.00 77.88 89 GLU A N 1
ATOM 638 C CA . GLU A 1 89 ? -50.482 -12.468 93.855 1.00 77.88 89 GLU A CA 1
ATOM 639 C C . GLU A 1 89 ? -50.945 -12.170 92.423 1.00 77.88 89 GLU A C 1
ATOM 641 O O . GLU A 1 89 ? -50.105 -12.047 91.535 1.00 77.88 89 GLU A O 1
ATOM 646 N N . ALA A 1 90 ? -52.238 -11.902 92.215 1.00 77.00 90 ALA A N 1
ATOM 647 C CA . ALA A 1 90 ? -52.763 -11.489 90.912 1.00 77.00 90 ALA A CA 1
ATOM 648 C C . ALA A 1 90 ? -52.118 -10.185 90.400 1.00 77.00 90 ALA A C 1
ATOM 650 O O . ALA A 1 90 ? -51.798 -10.066 89.220 1.00 77.00 90 ALA A O 1
ATOM 651 N N . VAL A 1 91 ? -51.863 -9.207 91.280 1.00 81.56 91 VAL A N 1
ATOM 652 C CA . VAL A 1 91 ? -51.147 -7.969 90.918 1.00 81.56 91 VAL A CA 1
ATOM 653 C C . VAL A 1 91 ? -49.684 -8.246 90.547 1.00 81.56 91 VAL A C 1
ATOM 655 O O . VAL A 1 91 ? -49.167 -7.618 89.624 1.00 81.56 91 VAL A O 1
ATOM 658 N N . ARG A 1 92 ? -49.011 -9.197 91.211 1.00 82.69 92 ARG A N 1
ATOM 659 C CA . ARG A 1 92 ? -47.642 -9.612 90.852 1.00 82.69 92 ARG A CA 1
ATOM 660 C C . ARG A 1 92 ? -47.591 -10.328 89.506 1.00 82.69 92 ARG A C 1
ATOM 662 O O . ARG A 1 92 ? -46.694 -10.042 88.718 1.00 82.69 92 ARG A O 1
ATOM 669 N N . GLU A 1 93 ? -48.539 -11.216 89.227 1.00 85.69 93 GLU A N 1
ATOM 670 C CA . GLU A 1 93 ? -48.641 -11.888 87.927 1.00 85.69 93 GLU A CA 1
ATOM 671 C C . GLU A 1 93 ? -48.943 -10.898 86.803 1.00 85.69 93 GLU A C 1
ATOM 673 O O . GLU A 1 93 ? -48.318 -10.951 85.746 1.00 85.69 93 GLU A O 1
ATOM 678 N N . LEU A 1 94 ? -49.833 -9.936 87.046 1.00 84.44 94 LEU A N 1
ATOM 679 C CA . LEU A 1 94 ? -50.168 -8.900 86.073 1.00 84.44 94 LEU A CA 1
ATOM 680 C C . LEU A 1 94 ? -48.973 -7.970 85.806 1.00 84.44 94 LEU A C 1
ATOM 682 O O . LEU A 1 94 ? -48.699 -7.648 84.650 1.00 84.44 94 LEU A O 1
ATOM 686 N N . ALA A 1 95 ? -48.196 -7.631 86.839 1.00 86.81 95 ALA A N 1
ATOM 687 C CA . ALA A 1 95 ? -46.936 -6.901 86.691 1.00 86.81 95 ALA A CA 1
ATOM 688 C C . ALA A 1 95 ? -45.872 -7.708 85.917 1.00 86.81 95 ALA A C 1
ATOM 690 O O . ALA A 1 95 ? -45.152 -7.141 85.091 1.00 86.81 95 ALA A O 1
ATOM 691 N N . ALA A 1 96 ? -45.787 -9.027 86.133 1.00 89.44 96 ALA A N 1
ATOM 692 C CA . ALA A 1 96 ? -44.890 -9.921 85.392 1.00 89.44 96 ALA A CA 1
ATOM 693 C C . ALA A 1 96 ? -45.303 -10.070 83.914 1.00 89.44 96 ALA A C 1
ATOM 695 O O . ALA A 1 96 ? -44.458 -10.100 83.018 1.00 89.44 96 ALA A O 1
ATOM 696 N N . LEU A 1 97 ? -46.609 -10.125 83.638 1.00 90.50 97 LEU A N 1
ATOM 697 C CA . LEU A 1 97 ? -47.149 -10.129 82.279 1.00 90.50 97 LEU A CA 1
ATOM 698 C C . LEU A 1 97 ? -46.911 -8.793 81.572 1.00 90.50 97 LEU A C 1
ATOM 700 O O . LEU A 1 97 ? -46.529 -8.802 80.405 1.00 90.50 97 LEU A O 1
ATOM 704 N N . GLN A 1 98 ? -47.065 -7.663 82.268 1.00 93.00 98 GLN A N 1
ATOM 705 C CA . GLN A 1 98 ? -46.741 -6.337 81.730 1.00 93.00 98 GLN A CA 1
ATOM 706 C C . GLN A 1 98 ? -45.263 -6.220 81.359 1.00 93.00 98 GLN A C 1
ATOM 708 O O . GLN A 1 98 ? -44.954 -5.859 80.227 1.00 93.00 98 GLN A O 1
ATOM 713 N N . THR A 1 99 ? -44.348 -6.619 82.246 1.00 93.00 99 THR A N 1
ATOM 714 C CA . THR A 1 99 ? -42.906 -6.611 81.930 1.00 93.00 99 THR A CA 1
ATOM 715 C C . THR A 1 99 ? -42.568 -7.534 80.759 1.00 93.00 99 THR A C 1
ATOM 717 O O . THR A 1 99 ? -41.745 -7.188 79.912 1.00 93.00 99 THR A O 1
ATOM 720 N N . ARG A 1 100 ? -43.225 -8.696 80.653 1.00 93.88 100 ARG A N 1
ATOM 721 C CA . ARG A 1 100 ? -43.050 -9.602 79.507 1.00 93.88 100 ARG A CA 1
ATOM 722 C C . ARG A 1 100 ? -43.614 -9.013 78.213 1.00 93.88 100 ARG A C 1
ATOM 724 O O . ARG A 1 100 ? -43.009 -9.197 77.160 1.00 93.88 100 ARG A O 1
ATOM 731 N N . HIS A 1 101 ? -44.735 -8.300 78.284 1.00 93.56 101 HIS A N 1
ATOM 732 C CA . HIS A 1 101 ? -45.324 -7.599 77.147 1.00 93.56 101 HIS A CA 1
ATOM 733 C C . HIS A 1 101 ? -44.410 -6.474 76.653 1.00 93.56 101 HIS A C 1
ATOM 735 O O . HIS A 1 101 ? -44.105 -6.429 75.466 1.00 93.56 101 HIS A O 1
ATOM 741 N N . GLU A 1 102 ? -43.889 -5.641 77.556 1.00 94.94 102 GLU A N 1
ATOM 742 C CA . GLU A 1 102 ? -42.917 -4.589 77.233 1.00 94.94 102 GLU A CA 1
ATOM 743 C C . GLU A 1 102 ? -41.636 -5.169 76.613 1.00 94.94 102 GLU A C 1
ATOM 745 O O . GLU A 1 102 ? -41.149 -4.666 75.600 1.00 94.94 102 GLU A O 1
ATOM 750 N N . ALA A 1 103 ? -41.119 -6.278 77.158 1.00 94.19 103 ALA A N 1
ATOM 751 C CA . ALA A 1 103 ? -39.951 -6.963 76.607 1.00 94.19 103 ALA A CA 1
ATOM 752 C C . ALA A 1 103 ? -40.201 -7.507 75.188 1.00 94.19 103 ALA A C 1
ATOM 754 O O . ALA A 1 103 ? -39.350 -7.359 74.311 1.00 94.19 103 ALA A O 1
ATOM 755 N N . LEU A 1 104 ? -41.371 -8.105 74.938 1.00 94.31 104 LEU A N 1
ATOM 756 C CA . LEU A 1 104 ? -41.765 -8.559 73.600 1.00 94.31 104 LEU A CA 1
ATOM 757 C C . LEU A 1 104 ? -41.959 -7.381 72.641 1.00 94.31 104 LEU A C 1
ATOM 759 O O . LEU A 1 104 ? -41.539 -7.454 71.491 1.00 94.31 104 LEU A O 1
ATOM 763 N N . GLN A 1 105 ? -42.539 -6.278 73.107 1.00 95.81 105 GLN A N 1
ATOM 764 C CA . GLN A 1 105 ? -42.736 -5.075 72.304 1.00 95.81 105 GLN A CA 1
ATOM 765 C C . GLN A 1 105 ? -41.393 -4.450 71.893 1.00 95.81 105 GLN A C 1
ATOM 767 O O . GLN A 1 105 ? -41.221 -4.064 70.736 1.00 95.81 105 GLN A O 1
ATOM 772 N N . LEU A 1 106 ? -40.404 -4.431 72.793 1.00 95.75 106 LEU A N 1
ATOM 773 C CA . LEU A 1 106 ? -39.022 -4.043 72.483 1.00 95.75 106 LEU A CA 1
ATOM 774 C C . LEU A 1 106 ? -38.350 -4.998 71.485 1.00 95.75 106 LEU A C 1
ATOM 776 O O . LEU A 1 106 ? -37.612 -4.557 70.605 1.00 95.75 106 LEU A O 1
ATOM 780 N N . GLN A 1 107 ? -38.606 -6.305 71.578 1.00 96.38 107 GLN A N 1
ATOM 781 C CA . GLN A 1 107 ? -38.093 -7.266 70.597 1.00 96.38 107 GLN A CA 1
ATOM 782 C C . GLN A 1 107 ? -38.721 -7.064 69.216 1.00 96.38 107 GLN A C 1
ATOM 784 O O . GLN A 1 107 ? -38.003 -7.084 68.218 1.00 96.38 107 GLN A O 1
ATOM 789 N N . VAL A 1 108 ? -40.033 -6.828 69.146 1.00 95.81 108 VAL A N 1
ATOM 790 C CA . VAL A 1 108 ? -40.740 -6.567 67.885 1.00 95.81 108 VAL A CA 1
ATOM 791 C C . VAL A 1 108 ? -40.213 -5.298 67.222 1.00 95.81 108 VAL A C 1
ATOM 793 O O . VAL A 1 108 ? -39.897 -5.336 66.036 1.00 95.81 108 VAL A O 1
ATOM 796 N N . THR A 1 109 ? -40.038 -4.202 67.967 1.00 96.38 109 THR A N 1
ATOM 797 C CA . THR A 1 109 ? -39.462 -2.968 67.403 1.00 96.38 109 THR A CA 1
ATOM 798 C C . THR A 1 109 ? -38.010 -3.168 66.963 1.00 96.38 109 THR A C 1
ATOM 800 O O . THR A 1 109 ? -37.619 -2.702 65.894 1.00 96.38 109 THR A O 1
ATOM 803 N N . GLY A 1 110 ? -37.218 -3.939 67.715 1.00 97.00 110 GLY A N 1
ATOM 804 C CA . GLY A 1 110 ? -35.860 -4.316 67.319 1.00 97.00 110 GLY A CA 1
ATOM 805 C C . GLY A 1 110 ? -35.808 -5.133 66.022 1.00 97.00 110 GLY A C 1
ATOM 806 O O . GLY A 1 110 ? -34.960 -4.880 65.165 1.00 97.00 110 GLY A O 1
ATOM 807 N N . LEU A 1 111 ? -36.726 -6.087 65.846 1.00 95.25 111 LEU A N 1
ATOM 808 C CA . LEU A 1 111 ? -36.846 -6.869 64.614 1.00 95.25 111 LEU A CA 1
ATOM 809 C C . LEU A 1 111 ? -37.332 -6.014 63.439 1.00 95.25 111 LEU A C 1
ATOM 811 O O . LEU A 1 111 ? -36.787 -6.146 62.348 1.00 95.25 111 LEU A O 1
ATOM 815 N N . GLN A 1 112 ? -38.288 -5.109 63.658 1.00 96.69 112 GLN A N 1
ATOM 816 C CA . GLN A 1 112 ? -38.762 -4.167 62.636 1.00 96.69 112 GLN A CA 1
ATOM 817 C C . GLN A 1 112 ? -37.637 -3.253 62.138 1.00 96.69 112 GLN A C 1
ATOM 819 O O . GLN A 1 112 ? -37.484 -3.081 60.932 1.00 96.69 112 GLN A O 1
ATOM 824 N N . ASN A 1 113 ? -36.807 -2.731 63.045 1.00 96.50 113 ASN A N 1
ATOM 825 C CA . ASN A 1 113 ? -35.656 -1.908 62.671 1.00 96.50 113 ASN A CA 1
ATOM 826 C C . ASN A 1 113 ? -34.643 -2.699 61.834 1.00 96.50 113 ASN A C 1
ATOM 828 O O . ASN A 1 113 ? -34.200 -2.221 60.794 1.00 96.50 113 ASN A O 1
ATOM 832 N N . ARG A 1 114 ? -34.328 -3.940 62.233 1.00 97.25 114 ARG A N 1
ATOM 833 C CA . ARG A 1 114 ? -33.446 -4.821 61.447 1.00 97.25 114 ARG A CA 1
ATOM 834 C C . ARG A 1 114 ? -34.019 -5.141 60.070 1.00 97.25 114 ARG A C 1
ATOM 836 O O . ARG A 1 114 ? -33.266 -5.216 59.106 1.00 97.25 114 ARG A O 1
ATOM 843 N N . LEU A 1 115 ? -35.332 -5.337 59.976 1.00 96.38 115 LEU A N 1
ATOM 844 C CA . LEU A 1 115 ? -36.005 -5.620 58.712 1.00 96.38 115 LEU A CA 1
ATOM 845 C C . LEU A 1 115 ? -35.914 -4.407 57.772 1.00 96.38 115 LEU A C 1
ATOM 847 O O . LEU A 1 115 ? -35.491 -4.563 56.632 1.00 96.38 115 LEU A O 1
ATOM 851 N N . ALA A 1 116 ? -36.147 -3.194 58.285 1.00 96.50 116 ALA A N 1
ATOM 852 C CA . ALA A 1 116 ? -35.963 -1.956 57.525 1.00 96.50 116 ALA A CA 1
ATOM 853 C C . ALA A 1 116 ? -34.501 -1.730 57.077 1.00 96.50 116 ALA A C 1
ATOM 855 O O . ALA A 1 116 ? -34.252 -1.271 55.962 1.00 96.50 116 ALA A O 1
ATOM 856 N N . GLU A 1 117 ? -33.519 -2.070 57.918 1.00 97.31 117 GLU A N 1
ATOM 857 C CA . GLU A 1 117 ? -32.096 -2.017 57.552 1.00 97.31 117 GLU A CA 1
ATOM 858 C C . GLU A 1 117 ? -31.748 -3.008 56.431 1.00 97.31 117 GLU A C 1
ATOM 860 O O . GLU A 1 117 ? -31.024 -2.653 55.495 1.00 97.31 117 GLU A O 1
ATOM 865 N N . MET A 1 118 ? -32.268 -4.238 56.506 1.00 96.19 118 MET A N 1
ATOM 866 C CA . MET A 1 118 ? -32.076 -5.265 55.478 1.00 96.19 118 MET A CA 1
ATOM 867 C C . MET A 1 118 ? -32.742 -4.885 54.157 1.00 96.19 118 MET A C 1
ATOM 869 O O . MET A 1 118 ? -32.103 -5.017 53.114 1.00 96.19 118 MET A O 1
ATOM 873 N N . ASP A 1 119 ? -33.960 -4.346 54.184 1.00 97.06 119 ASP A N 1
ATOM 874 C CA . ASP A 1 119 ? -34.639 -3.853 52.981 1.00 97.06 119 ASP A CA 1
ATOM 875 C C . ASP A 1 119 ? -33.843 -2.720 52.321 1.00 97.06 119 ASP A C 1
ATOM 877 O O . ASP A 1 119 ? -33.582 -2.752 51.116 1.00 97.06 119 ASP A O 1
ATOM 881 N N . GLY A 1 120 ? -33.337 -1.771 53.116 1.00 97.81 120 GLY A N 1
ATOM 882 C CA . GLY A 1 120 ? -32.464 -0.710 52.612 1.00 97.81 120 GLY A CA 1
ATOM 883 C C . GLY A 1 120 ? -31.150 -1.237 52.017 1.00 97.81 120 GLY A C 1
ATOM 884 O O . GLY A 1 120 ? -30.652 -0.698 51.025 1.00 97.81 120 GLY A O 1
ATOM 885 N N . ALA A 1 121 ? -30.574 -2.301 52.583 1.00 97.44 121 ALA A N 1
ATOM 886 C CA . ALA A 1 121 ? -29.393 -2.957 52.023 1.00 97.44 121 ALA A CA 1
ATOM 887 C C . ALA A 1 121 ? -29.709 -3.691 50.707 1.00 97.44 121 ALA A C 1
ATOM 889 O O . ALA A 1 121 ? -28.935 -3.585 49.752 1.00 97.44 121 ALA A O 1
ATOM 890 N N . LEU A 1 122 ? -30.852 -4.380 50.627 1.00 96.69 122 LEU A N 1
ATOM 891 C CA . LEU A 1 122 ? -31.317 -5.058 49.416 1.00 96.69 122 LEU A CA 1
ATOM 892 C C . LEU A 1 122 ? -31.574 -4.072 48.276 1.00 96.69 122 LEU A C 1
ATOM 894 O O . LEU A 1 122 ? -31.165 -4.336 47.146 1.00 96.69 122 LEU A O 1
ATOM 898 N N . GLU A 1 123 ? -32.187 -2.920 48.551 1.00 98.00 123 GLU A N 1
ATOM 899 C CA . GLU A 1 123 ? -32.385 -1.868 47.548 1.00 98.00 123 GLU 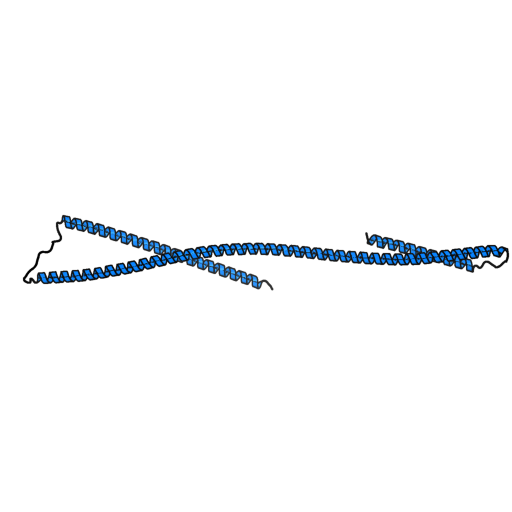A CA 1
ATOM 900 C C . GLU A 1 123 ? -31.056 -1.327 47.011 1.00 98.00 123 GLU A C 1
ATOM 902 O O . GLU A 1 123 ? -30.882 -1.199 45.794 1.00 98.00 123 GLU A O 1
ATOM 907 N N . ARG A 1 124 ? -30.086 -1.069 47.900 1.00 97.81 124 ARG A N 1
ATOM 908 C CA . ARG A 1 124 ? -28.738 -0.624 47.510 1.00 97.81 124 ARG A CA 1
ATOM 909 C C . ARG A 1 124 ? -28.048 -1.662 46.633 1.00 97.81 124 ARG A C 1
ATOM 911 O O . ARG A 1 124 ? -27.601 -1.308 45.543 1.00 97.81 124 ARG A O 1
ATOM 918 N N . LEU A 1 125 ? -28.038 -2.929 47.049 1.00 97.00 125 LEU A N 1
ATOM 919 C CA . LEU A 1 125 ? -27.467 -4.028 46.266 1.00 97.00 125 LEU A CA 1
ATOM 920 C C . LEU A 1 125 ? -28.151 -4.173 44.903 1.00 97.00 125 LEU A C 1
ATOM 922 O O . LEU A 1 125 ? -27.472 -4.336 43.894 1.00 97.00 125 LEU A O 1
ATOM 926 N N . ASN A 1 126 ? -29.479 -4.049 44.834 1.00 97.19 126 ASN A N 1
ATOM 927 C CA . ASN A 1 126 ? -30.204 -4.082 43.562 1.00 97.19 126 ASN A CA 1
ATOM 928 C C . ASN A 1 126 ? -29.813 -2.917 42.647 1.00 97.19 126 ASN A C 1
ATOM 930 O O . ASN A 1 126 ? -29.651 -3.098 41.438 1.00 97.19 126 ASN A O 1
ATOM 934 N N . SER A 1 127 ? -29.657 -1.715 43.206 1.00 97.75 127 SER A N 1
ATOM 935 C CA . SER A 1 127 ? -29.235 -0.538 42.444 1.00 97.75 127 SER A CA 1
ATOM 936 C C . SER A 1 127 ? -27.810 -0.691 41.900 1.00 97.75 127 SER A C 1
ATOM 938 O O . SER A 1 127 ? -27.549 -0.370 40.738 1.00 97.75 127 SER A O 1
ATOM 940 N N . GLU A 1 128 ? -26.908 -1.255 42.703 1.00 98.06 128 GLU A N 1
ATOM 941 C CA . GLU A 1 128 ? -25.525 -1.510 42.322 1.00 98.06 128 GLU A CA 1
ATOM 942 C C . GLU A 1 128 ? -25.435 -2.615 41.270 1.00 98.06 128 GLU A C 1
ATOM 944 O O . GLU A 1 128 ? -24.755 -2.442 40.263 1.00 98.06 128 GLU A O 1
ATOM 949 N N . ASN A 1 129 ? -26.204 -3.693 41.423 1.00 97.38 129 ASN A N 1
ATOM 950 C CA . ASN A 1 129 ? -26.265 -4.779 40.451 1.00 97.38 129 ASN A CA 1
ATOM 951 C C . ASN A 1 129 ? -26.771 -4.281 39.083 1.00 97.38 129 ASN A C 1
ATOM 953 O O . ASN A 1 129 ? -26.159 -4.550 38.052 1.00 97.38 129 ASN A O 1
ATOM 957 N N . ARG A 1 130 ? -27.810 -3.431 39.061 1.00 98.12 130 ARG A N 1
ATOM 958 C CA . ARG A 1 130 ? -28.266 -2.769 37.822 1.00 98.12 130 ARG A CA 1
ATOM 959 C C . ARG A 1 130 ? -27.178 -1.893 37.199 1.00 98.12 130 ARG A C 1
ATOM 961 O O . ARG A 1 130 ? -26.995 -1.918 35.982 1.00 98.12 130 ARG A O 1
ATOM 968 N N . ARG A 1 131 ? -26.448 -1.126 38.015 1.00 98.38 131 ARG A N 1
ATOM 969 C CA . ARG A 1 131 ? -25.346 -0.273 37.547 1.00 98.38 131 ARG A CA 1
ATOM 970 C C . ARG A 1 131 ? -24.195 -1.100 36.969 1.00 98.38 131 ARG A C 1
ATOM 972 O O . ARG A 1 131 ? -23.677 -0.747 35.912 1.00 98.38 131 ARG A O 1
ATOM 979 N N . LEU A 1 132 ? -23.813 -2.187 37.636 1.00 97.88 132 LEU A N 1
ATOM 980 C CA . LEU A 1 132 ? -22.774 -3.106 37.175 1.00 97.88 132 LEU A CA 1
ATOM 981 C C . LEU A 1 132 ? -23.192 -3.815 35.884 1.00 97.88 132 LEU A C 1
ATOM 983 O O . LEU A 1 132 ? -22.398 -3.861 34.951 1.00 97.88 132 LEU A O 1
ATOM 987 N N . GLY A 1 133 ? -24.447 -4.259 35.773 1.00 98.31 133 GLY A N 1
ATOM 988 C CA . GLY A 1 133 ? -24.975 -4.847 34.540 1.00 98.31 133 GLY A CA 1
ATOM 989 C C . GLY A 1 133 ? -24.944 -3.877 33.352 1.00 98.31 133 GLY A C 1
ATOM 990 O O . GLY A 1 133 ? -24.545 -4.252 32.251 1.00 98.31 133 GLY A O 1
ATOM 991 N N . ALA A 1 134 ? -25.284 -2.603 33.572 1.00 97.69 134 ALA A N 1
ATOM 992 C CA . ALA A 1 134 ? -25.169 -1.571 32.539 1.00 97.69 134 ALA A CA 1
ATOM 993 C C . ALA A 1 134 ? -23.706 -1.302 32.135 1.00 97.69 134 ALA A C 1
ATOM 995 O O . ALA A 1 134 ? -23.408 -1.123 30.952 1.00 97.69 134 ALA A O 1
ATOM 996 N N . ALA A 1 135 ? -22.783 -1.300 33.102 1.00 97.50 135 ALA A N 1
ATOM 997 C CA . ALA A 1 135 ? -21.354 -1.162 32.832 1.00 97.50 135 ALA A CA 1
ATOM 998 C C . ALA A 1 135 ? -20.800 -2.366 32.049 1.00 97.50 135 ALA A C 1
ATOM 1000 O O . ALA A 1 135 ? -20.046 -2.173 31.097 1.00 97.50 135 ALA A O 1
ATOM 1001 N N . GLU A 1 136 ? -21.205 -3.591 32.394 1.00 97.88 136 GLU A N 1
ATOM 1002 C CA . GLU A 1 136 ? -20.812 -4.806 31.675 1.00 97.88 136 GLU A CA 1
ATOM 1003 C C . GLU A 1 136 ? -21.298 -4.781 30.220 1.00 97.88 136 GLU A C 1
ATOM 1005 O O . GLU A 1 136 ? -20.522 -5.072 29.308 1.00 97.88 136 GLU A O 1
ATOM 1010 N N . ALA A 1 137 ? -22.556 -4.391 29.989 1.00 98.19 137 ALA A N 1
ATOM 1011 C CA . ALA A 1 137 ? -23.108 -4.252 28.644 1.00 98.19 137 ALA A CA 1
ATOM 1012 C C . ALA A 1 137 ? -22.322 -3.222 27.813 1.00 98.19 137 ALA A C 1
ATOM 1014 O O . ALA A 1 137 ? -21.887 -3.525 26.704 1.00 98.19 137 ALA A O 1
ATOM 1015 N N . SER A 1 138 ? -22.041 -2.049 28.389 1.00 98.31 138 SER A N 1
ATOM 1016 C CA . SER A 1 138 ? -21.243 -1.002 27.737 1.00 98.31 138 SER A CA 1
ATOM 1017 C C . SER A 1 138 ? -19.823 -1.473 27.392 1.00 98.31 138 SER A C 1
ATOM 1019 O O . SER A 1 138 ? -19.335 -1.239 26.286 1.00 98.31 138 SER A O 1
ATOM 1021 N N . LEU A 1 139 ? -19.159 -2.196 28.301 1.00 97.50 139 LEU A N 1
ATOM 1022 C CA . LEU A 1 139 ? -17.828 -2.755 28.049 1.00 97.50 139 LEU A CA 1
ATOM 1023 C C . LEU A 1 139 ? -17.847 -3.835 26.960 1.00 97.50 139 LEU A C 1
ATOM 1025 O O . LEU A 1 139 ? -16.923 -3.886 26.147 1.00 97.50 139 LEU A O 1
ATOM 1029 N N . LYS A 1 140 ? -18.891 -4.671 26.902 1.00 98.44 140 LYS A N 1
ATOM 1030 C CA . LYS A 1 140 ? -19.090 -5.633 25.805 1.00 98.44 140 LYS A CA 1
ATOM 1031 C C . LYS A 1 140 ? -19.233 -4.926 24.460 1.00 98.44 140 LYS A C 1
ATOM 1033 O O . LYS A 1 140 ? -18.527 -5.289 23.520 1.00 98.44 140 LYS A O 1
ATOM 1038 N N . ASP A 1 141 ? -20.048 -3.878 24.390 1.00 98.44 141 ASP A N 1
ATOM 1039 C CA . ASP A 1 141 ? -20.233 -3.098 23.163 1.00 98.44 141 ASP A CA 1
ATOM 1040 C C . ASP A 1 141 ? -18.928 -2.419 22.715 1.00 98.44 141 ASP A C 1
ATOM 1042 O O . ASP A 1 141 ? -18.573 -2.445 21.532 1.00 98.44 141 ASP A O 1
ATOM 1046 N N . GLN A 1 142 ? -18.160 -1.858 23.656 1.00 97.81 142 GLN A N 1
ATOM 1047 C CA . GLN A 1 142 ? -16.842 -1.279 23.374 1.00 97.81 142 GLN A CA 1
ATOM 1048 C C . GLN A 1 142 ? -15.846 -2.329 22.873 1.00 97.81 142 GLN A C 1
ATOM 1050 O O . GLN A 1 142 ? -15.082 -2.067 21.938 1.00 97.81 142 GLN A O 1
ATOM 1055 N N . LEU A 1 143 ? -15.853 -3.521 23.467 1.00 98.38 143 LEU A N 1
ATOM 1056 C CA . LEU A 1 143 ? -14.975 -4.620 23.085 1.00 98.38 143 LEU A CA 1
ATOM 1057 C C . LEU A 1 143 ? -15.309 -5.143 21.683 1.00 98.38 143 LEU A C 1
ATOM 1059 O O . LEU A 1 143 ? -14.402 -5.343 20.874 1.00 98.38 143 LEU A O 1
ATOM 1063 N N . ASP A 1 144 ? -16.590 -5.290 21.353 1.00 98.38 144 ASP A N 1
ATOM 1064 C CA . ASP A 1 144 ? -17.024 -5.694 20.016 1.00 98.38 144 ASP A CA 1
ATOM 1065 C C . ASP A 1 144 ? -16.755 -4.608 18.966 1.00 98.38 144 ASP A C 1
ATOM 1067 O O . ASP A 1 144 ? -16.300 -4.916 17.861 1.00 98.38 144 ASP A O 1
ATOM 1071 N N . SER A 1 145 ? -16.944 -3.333 19.313 1.00 98.00 145 SER A N 1
ATOM 1072 C CA . SER A 1 145 ? -16.553 -2.203 18.462 1.00 98.00 145 SER A CA 1
ATOM 1073 C C . SER A 1 145 ? -15.046 -2.208 18.182 1.00 98.00 145 SER A C 1
ATOM 1075 O O . SER A 1 145 ? -14.619 -2.160 17.026 1.00 98.00 145 SER A O 1
ATOM 1077 N N . THR A 1 146 ? -14.226 -2.377 19.222 1.00 97.50 146 THR A N 1
ATOM 1078 C CA . THR A 1 146 ? -12.762 -2.434 19.096 1.00 97.50 146 THR A CA 1
ATOM 1079 C C . THR A 1 146 ? -12.326 -3.623 18.244 1.00 97.50 146 THR A C 1
ATOM 1081 O O . THR A 1 146 ? -11.473 -3.471 17.373 1.00 97.50 146 THR A O 1
ATOM 1084 N N . ARG A 1 147 ? -12.948 -4.798 18.417 1.00 98.38 147 ARG A N 1
ATOM 1085 C CA . ARG A 1 147 ? -12.700 -5.970 17.561 1.00 98.38 147 ARG A CA 1
ATOM 1086 C C . ARG A 1 147 ? -12.986 -5.674 16.093 1.00 98.38 147 ARG A C 1
ATOM 1088 O O . ARG A 1 147 ? -12.163 -6.007 15.244 1.00 98.38 147 ARG A O 1
ATOM 1095 N N . ARG A 1 148 ? -14.105 -5.011 15.783 1.00 98.12 148 ARG A N 1
ATOM 1096 C CA . ARG A 1 148 ? -14.430 -4.604 14.405 1.00 98.12 148 ARG A CA 1
ATOM 1097 C C . ARG A 1 148 ? -13.369 -3.662 13.840 1.00 98.12 148 ARG A C 1
ATOM 1099 O O . ARG A 1 148 ? -12.901 -3.893 12.727 1.00 98.12 148 ARG A O 1
ATOM 1106 N N . VAL A 1 149 ? -12.932 -2.665 14.613 1.00 98.31 149 VAL A N 1
ATOM 1107 C CA . VAL A 1 149 ? -11.851 -1.752 14.204 1.00 98.31 149 VAL A CA 1
ATOM 1108 C C . VAL A 1 149 ? -10.563 -2.524 13.921 1.00 98.31 149 VAL A C 1
ATOM 1110 O O . VAL A 1 149 ? -9.990 -2.351 12.849 1.00 98.31 149 VAL A O 1
ATOM 1113 N N . VAL A 1 150 ? -10.149 -3.433 14.809 1.00 98.25 150 VAL A N 1
ATOM 1114 C CA . VAL A 1 150 ? -8.950 -4.263 14.603 1.00 98.25 150 VAL A CA 1
ATOM 1115 C C . VAL A 1 150 ? -9.062 -5.059 13.302 1.00 98.25 150 VAL A C 1
ATOM 1117 O O . VAL A 1 150 ? -8.196 -4.925 12.440 1.00 98.25 150 VAL A O 1
ATOM 1120 N N . THR A 1 151 ? -10.164 -5.780 13.084 1.00 98.38 151 THR A N 1
ATOM 1121 C CA . THR A 1 151 ? -10.355 -6.559 11.845 1.00 98.38 151 THR A CA 1
ATOM 1122 C C . THR A 1 151 ? -10.341 -5.693 10.580 1.00 98.38 151 THR A C 1
ATOM 1124 O O . THR A 1 151 ? -9.768 -6.089 9.564 1.00 98.38 151 THR A O 1
ATOM 1127 N N . ALA A 1 152 ? -10.914 -4.486 10.635 1.00 98.25 152 ALA A N 1
ATOM 1128 C CA . ALA A 1 152 ? -10.886 -3.546 9.520 1.00 98.25 152 ALA A CA 1
ATOM 1129 C C . ALA A 1 152 ? -9.460 -3.042 9.244 1.00 98.25 152 ALA A C 1
ATOM 1131 O O . ALA A 1 152 ? -9.024 -3.028 8.092 1.00 98.25 152 ALA A O 1
ATOM 1132 N N . THR A 1 153 ? -8.705 -2.694 10.292 1.00 97.25 153 THR A N 1
ATOM 1133 C CA . THR A 1 153 ? -7.310 -2.247 10.158 1.00 97.25 153 THR A CA 1
ATOM 1134 C C . THR A 1 153 ? -6.387 -3.351 9.644 1.00 97.25 153 THR A C 1
ATOM 1136 O O . THR A 1 153 ? -5.520 -3.081 8.817 1.00 97.25 153 THR A O 1
ATOM 1139 N N . GLU A 1 154 ? -6.594 -4.606 10.051 1.00 98.12 154 GLU A N 1
ATOM 1140 C CA . GLU A 1 154 ? -5.848 -5.760 9.537 1.00 98.12 154 GLU A CA 1
ATOM 1141 C C . GLU A 1 154 ? -6.115 -5.983 8.042 1.00 98.12 154 GLU A C 1
ATOM 1143 O O . GLU A 1 154 ? -5.180 -6.198 7.263 1.00 98.12 154 GLU A O 1
ATOM 1148 N N . ALA A 1 155 ? -7.378 -5.879 7.617 1.00 98.19 155 ALA A N 1
ATOM 1149 C CA . ALA A 1 155 ? -7.750 -5.974 6.209 1.00 98.19 155 ALA A CA 1
ATOM 1150 C C . ALA A 1 155 ? -7.134 -4.835 5.377 1.00 98.19 155 ALA A C 1
ATOM 1152 O O . ALA A 1 155 ? -6.608 -5.075 4.284 1.00 98.19 155 ALA A O 1
ATOM 1153 N N . GLU A 1 156 ? -7.140 -3.606 5.899 1.00 98.31 156 GLU A N 1
ATOM 1154 C CA . GLU A 1 156 ? -6.514 -2.456 5.246 1.00 98.31 156 GLU A CA 1
ATOM 1155 C C . GLU A 1 156 ? -4.991 -2.621 5.143 1.00 98.31 156 GLU A C 1
ATOM 1157 O O . GLU A 1 156 ? -4.413 -2.370 4.083 1.00 98.31 156 GLU A O 1
ATOM 1162 N N . LEU A 1 157 ? -4.339 -3.101 6.205 1.00 98.19 157 LEU A N 1
ATOM 1163 C CA . LEU A 1 157 ? -2.899 -3.347 6.229 1.00 98.19 157 LEU A CA 1
ATOM 1164 C C . LEU A 1 157 ? -2.506 -4.424 5.213 1.00 98.19 157 LEU A C 1
ATOM 1166 O O . LEU A 1 157 ? -1.557 -4.227 4.454 1.00 98.19 157 LEU A O 1
ATOM 1170 N N . LYS A 1 158 ? -3.276 -5.514 5.118 1.00 98.38 158 LYS A N 1
ATOM 1171 C CA . LYS A 1 158 ? -3.077 -6.558 4.101 1.00 98.38 158 LYS A CA 1
ATOM 1172 C C . LYS A 1 158 ? -3.256 -6.017 2.679 1.00 98.38 158 LYS A C 1
ATOM 1174 O O . LYS A 1 158 ? -2.456 -6.326 1.797 1.00 98.38 158 LYS A O 1
ATOM 1179 N N . SER A 1 159 ? -4.270 -5.181 2.456 1.00 98.31 159 SER A N 1
ATOM 1180 C CA . SER A 1 159 ? -4.509 -4.527 1.163 1.00 98.31 159 SER A CA 1
ATOM 1181 C C . SER A 1 159 ? -3.357 -3.594 0.771 1.00 98.31 159 SER A C 1
ATOM 1183 O O . SER A 1 159 ? -2.847 -3.658 -0.350 1.00 98.31 159 SER A O 1
ATOM 1185 N N . LYS A 1 160 ? -2.881 -2.767 1.710 1.00 97.69 160 LYS A N 1
ATOM 1186 C CA . LYS A 1 160 ? -1.732 -1.874 1.506 1.00 97.69 160 LYS A CA 1
ATOM 1187 C C . LYS A 1 160 ? -0.438 -2.648 1.256 1.00 97.69 160 LYS A C 1
ATOM 1189 O O . LYS A 1 160 ? 0.295 -2.277 0.345 1.00 97.69 160 LYS A O 1
ATOM 1194 N N . ALA A 1 161 ? -0.187 -3.733 1.988 1.00 98.06 161 ALA A N 1
ATOM 1195 C CA . ALA A 1 161 ? 0.962 -4.605 1.752 1.00 98.06 161 ALA A CA 1
ATOM 1196 C C . ALA A 1 161 ? 0.954 -5.176 0.322 1.00 98.06 161 ALA A C 1
ATOM 1198 O O . ALA A 1 161 ? 1.947 -5.051 -0.390 1.00 98.06 161 ALA A O 1
ATOM 1199 N N . GLY A 1 162 ? -0.195 -5.676 -0.150 1.00 98.31 162 GLY A N 1
ATOM 1200 C CA . GLY A 1 162 ? -0.334 -6.150 -1.532 1.00 98.31 162 GLY A CA 1
ATOM 1201 C C . GLY A 1 162 ? -0.089 -5.056 -2.582 1.00 98.31 162 GLY A C 1
ATOM 1202 O O . GLY A 1 162 ? 0.549 -5.307 -3.603 1.00 98.31 162 GLY A O 1
ATOM 1203 N N . ARG A 1 163 ? -0.528 -3.814 -2.330 1.00 98.06 163 ARG A N 1
ATOM 1204 C CA . ARG A 1 163 ? -0.228 -2.670 -3.216 1.00 98.06 163 ARG A CA 1
ATOM 1205 C C . ARG A 1 163 ? 1.264 -2.338 -3.253 1.00 98.06 163 ARG A C 1
ATOM 1207 O O . ARG A 1 163 ? 1.778 -2.020 -4.321 1.00 98.06 163 ARG A O 1
ATOM 1214 N N . VAL A 1 164 ? 1.959 -2.415 -2.117 1.00 98.38 164 VAL A N 1
ATOM 1215 C CA . VAL A 1 164 ? 3.414 -2.198 -2.059 1.00 98.38 164 VAL A CA 1
ATOM 1216 C C . VAL A 1 164 ? 4.143 -3.256 -2.885 1.00 98.38 164 VAL A C 1
ATOM 1218 O O . VAL A 1 164 ? 4.958 -2.892 -3.727 1.00 98.38 164 VAL A O 1
ATOM 1221 N N . GLU A 1 165 ? 3.789 -4.536 -2.750 1.00 98.38 165 GLU A N 1
ATOM 1222 C CA . GLU A 1 165 ? 4.380 -5.616 -3.556 1.00 98.38 165 GLU A CA 1
ATOM 1223 C C . GLU A 1 165 ? 4.171 -5.399 -5.068 1.00 98.38 165 GLU A C 1
ATOM 1225 O O . GLU A 1 165 ? 5.097 -5.568 -5.866 1.00 98.38 165 GLU A O 1
ATOM 1230 N N . GLN A 1 166 ? 2.976 -4.958 -5.480 1.00 97.94 166 GLN A N 1
ATOM 1231 C CA . GLN A 1 166 ? 2.683 -4.622 -6.879 1.00 97.94 166 GLN A CA 1
ATOM 1232 C C . GLN A 1 166 ? 3.519 -3.440 -7.392 1.00 97.94 166 GLN A C 1
ATOM 1234 O O . GLN A 1 166 ? 4.015 -3.471 -8.526 1.00 97.94 166 GLN A O 1
ATOM 1239 N N . LEU A 1 167 ? 3.690 -2.399 -6.573 1.00 98.38 167 LEU A N 1
ATOM 1240 C CA . LEU A 1 167 ? 4.513 -1.239 -6.913 1.00 98.38 167 LEU A CA 1
ATOM 1241 C C . LEU A 1 167 ? 5.995 -1.611 -6.999 1.00 98.38 167 LEU A C 1
ATOM 1243 O O . LEU A 1 167 ? 6.666 -1.195 -7.942 1.00 98.38 167 LEU A O 1
ATOM 1247 N N . GLU A 1 168 ? 6.500 -2.445 -6.091 1.00 98.38 168 GLU A N 1
ATOM 1248 C CA . GLU A 1 168 ? 7.872 -2.953 -6.146 1.00 98.38 168 GLU A CA 1
ATOM 1249 C C . GLU A 1 168 ? 8.120 -3.789 -7.406 1.00 98.38 168 GLU A C 1
ATOM 1251 O O . GLU A 1 168 ? 9.137 -3.606 -8.081 1.00 98.38 168 GLU A O 1
ATOM 1256 N N . ALA A 1 169 ? 7.183 -4.670 -7.768 1.00 98.38 169 ALA A N 1
ATOM 1257 C CA . ALA A 1 169 ? 7.263 -5.446 -9.002 1.00 98.38 169 ALA A CA 1
ATOM 1258 C C . ALA A 1 169 ? 7.260 -4.540 -10.246 1.00 98.38 169 ALA A C 1
ATOM 1260 O O . ALA A 1 169 ? 8.037 -4.758 -11.177 1.00 98.38 169 ALA A O 1
ATOM 1261 N N . SER A 1 170 ? 6.427 -3.497 -10.247 1.00 98.25 170 SER A N 1
ATOM 1262 C CA . SER A 1 170 ? 6.369 -2.516 -11.336 1.00 98.25 170 SER A CA 1
ATOM 1263 C C . SER A 1 170 ? 7.666 -1.712 -11.440 1.00 98.25 170 SER A C 1
ATOM 1265 O O . SER A 1 170 ? 8.207 -1.569 -12.532 1.00 98.25 170 SER A O 1
ATOM 1267 N N . LEU A 1 171 ? 8.226 -1.261 -10.314 1.00 98.31 171 LEU A N 1
ATOM 1268 C CA . LEU A 1 171 ? 9.496 -0.532 -10.270 1.00 98.31 171 LEU A CA 1
ATOM 1269 C C . LEU A 1 171 ? 10.652 -1.390 -10.794 1.00 98.31 171 LEU A C 1
ATOM 1271 O O . LEU A 1 171 ? 11.466 -0.903 -11.577 1.00 98.31 171 LEU A O 1
ATOM 1275 N N . ARG A 1 172 ? 10.709 -2.676 -10.420 1.00 98.31 172 ARG A N 1
ATOM 1276 C CA . ARG A 1 172 ? 11.700 -3.620 -10.968 1.00 98.31 172 ARG A CA 1
ATOM 1277 C C . ARG A 1 172 ? 11.585 -3.725 -12.488 1.00 98.31 172 ARG A C 1
ATOM 1279 O O . ARG A 1 172 ? 12.581 -3.528 -13.172 1.00 98.31 172 ARG A O 1
ATOM 1286 N N . ARG A 1 173 ? 10.369 -3.915 -13.015 1.00 98.31 173 ARG A N 1
ATOM 1287 C CA . ARG A 1 173 ? 10.122 -3.956 -14.468 1.00 98.31 173 ARG A CA 1
ATOM 1288 C C . ARG A 1 173 ? 10.552 -2.667 -15.167 1.00 98.31 173 ARG A C 1
ATOM 1290 O O . ARG A 1 173 ? 11.201 -2.741 -16.203 1.00 98.31 173 ARG A O 1
ATOM 1297 N N . PHE A 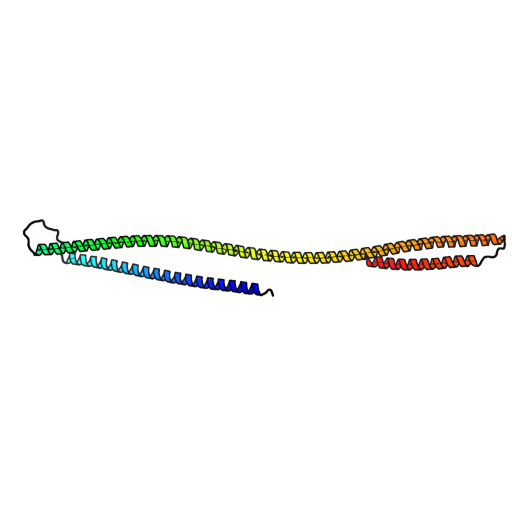1 174 ? 10.237 -1.502 -14.600 1.00 98.12 174 PHE A N 1
ATOM 1298 C CA . PHE A 1 174 ? 10.672 -0.217 -15.153 1.00 98.12 174 PHE A CA 1
ATOM 1299 C C . PHE A 1 174 ? 12.194 -0.066 -15.147 1.00 98.12 174 PHE A C 1
ATOM 1301 O O . PHE A 1 174 ? 12.759 0.415 -16.124 1.00 98.12 174 PHE A O 1
ATOM 1308 N N . ARG A 1 175 ? 12.876 -0.508 -14.085 1.00 98.38 175 ARG A N 1
ATOM 1309 C CA . ARG A 1 175 ? 14.344 -0.489 -14.022 1.00 98.38 175 ARG A CA 1
ATOM 1310 C C . ARG A 1 175 ? 14.962 -1.413 -15.074 1.00 98.38 175 ARG A C 1
ATOM 1312 O O . ARG A 1 175 ? 15.912 -1.011 -15.741 1.00 98.38 175 ARG A O 1
ATOM 1319 N N . ASP A 1 176 ? 14.406 -2.606 -15.258 1.00 98.19 176 ASP A N 1
ATOM 1320 C CA . ASP A 1 176 ? 14.870 -3.543 -16.283 1.00 98.19 176 ASP A CA 1
ATOM 1321 C C . ASP A 1 176 ? 14.663 -2.960 -17.689 1.00 98.19 176 ASP A C 1
ATOM 1323 O O . ASP A 1 176 ? 15.588 -2.971 -18.502 1.00 98.19 176 ASP A O 1
ATOM 1327 N N . GLN A 1 177 ? 13.494 -2.362 -17.951 1.00 98.00 177 GLN A N 1
ATOM 1328 C CA . GLN A 1 177 ? 13.193 -1.666 -19.206 1.00 98.00 177 GLN A CA 1
ATOM 1329 C C . GLN A 1 177 ? 14.138 -0.488 -19.463 1.00 98.00 177 GLN A C 1
ATOM 1331 O O . GLN A 1 177 ? 14.669 -0.380 -20.567 1.00 98.00 177 GLN A O 1
ATOM 1336 N N . ALA A 1 178 ? 14.391 0.353 -18.457 1.00 97.94 178 ALA A N 1
ATOM 1337 C CA . ALA A 1 178 ? 15.326 1.470 -18.557 1.00 97.94 178 ALA A CA 1
ATOM 1338 C C . ALA A 1 178 ? 16.744 0.977 -18.874 1.00 97.94 178 ALA A C 1
ATOM 1340 O O . ALA A 1 178 ? 17.353 1.437 -19.832 1.00 97.94 178 ALA A O 1
ATOM 1341 N N . SER A 1 179 ? 17.226 -0.050 -18.166 1.00 97.94 179 SER A N 1
ATOM 1342 C CA . SER A 1 179 ? 18.544 -0.636 -18.438 1.00 97.94 179 SER A CA 1
ATOM 1343 C C . SER A 1 179 ? 18.645 -1.252 -19.842 1.00 97.94 179 SER A C 1
ATOM 1345 O O . SER A 1 179 ? 19.694 -1.190 -20.484 1.00 97.94 179 SER A O 1
ATOM 1347 N N . GLY A 1 180 ? 17.551 -1.833 -20.346 1.00 97.88 180 GLY A N 1
ATOM 1348 C CA . GLY A 1 180 ? 17.463 -2.345 -21.710 1.00 97.88 180 GLY A CA 1
ATOM 1349 C C . GLY A 1 180 ? 17.495 -1.225 -22.750 1.00 97.88 180 GLY A C 1
ATOM 1350 O O . GLY A 1 180 ? 18.194 -1.349 -23.755 1.00 97.88 180 GLY A O 1
ATOM 1351 N N . ALA A 1 181 ? 16.783 -0.126 -22.497 1.00 97.44 181 ALA A N 1
ATOM 1352 C CA . ALA A 1 181 ? 16.798 1.061 -23.343 1.00 97.44 181 ALA A CA 1
ATOM 1353 C C . ALA A 1 181 ? 18.186 1.717 -23.369 1.00 97.44 181 ALA A C 1
ATOM 1355 O O . ALA A 1 181 ? 18.693 1.984 -24.453 1.00 97.44 181 ALA A O 1
ATOM 1356 N N . ASP A 1 182 ? 18.850 1.872 -22.221 1.00 98.12 182 ASP A N 1
ATOM 1357 C CA . ASP A 1 182 ? 20.204 2.436 -22.136 1.00 98.12 182 ASP A CA 1
ATOM 1358 C C . ASP A 1 182 ? 21.218 1.619 -22.948 1.00 98.12 182 ASP A C 1
ATOM 1360 O O . ASP A 1 182 ? 22.049 2.174 -23.674 1.00 98.12 182 ASP A O 1
ATOM 1364 N N . ARG A 1 183 ? 21.128 0.283 -22.887 1.00 97.38 183 ARG A N 1
ATOM 1365 C CA . ARG A 1 183 ? 21.966 -0.611 -23.705 1.00 97.38 183 ARG A CA 1
ATOM 1366 C C . ARG A 1 183 ? 21.706 -0.426 -25.197 1.00 97.38 183 ARG A C 1
ATOM 1368 O O . ARG A 1 183 ? 22.664 -0.320 -25.957 1.00 97.38 183 ARG A O 1
ATOM 1375 N N . ARG A 1 184 ? 20.437 -0.349 -25.612 1.00 96.31 184 ARG A N 1
ATOM 1376 C CA . ARG A 1 184 ? 20.064 -0.099 -27.016 1.00 96.31 184 ARG A CA 1
ATOM 1377 C C . ARG A 1 184 ? 20.567 1.263 -27.489 1.00 96.31 184 ARG A C 1
ATOM 1379 O O . ARG A 1 184 ? 21.187 1.343 -28.541 1.00 96.31 184 ARG A O 1
ATOM 1386 N N . THR A 1 185 ? 20.391 2.313 -26.693 1.00 97.25 185 THR A N 1
ATOM 1387 C CA . THR A 1 185 ? 20.895 3.660 -27.001 1.00 97.25 185 THR A CA 1
ATOM 1388 C C . THR A 1 185 ? 22.416 3.671 -27.134 1.00 97.25 185 THR A C 1
ATOM 1390 O O . THR A 1 185 ? 22.947 4.282 -28.061 1.00 97.25 185 THR A O 1
ATOM 1393 N N . SER A 1 186 ? 23.127 2.948 -26.265 1.00 97.00 186 SER A N 1
ATOM 1394 C CA . SER A 1 186 ? 24.588 2.818 -26.332 1.00 97.00 186 SER A CA 1
ATOM 1395 C C . SER A 1 186 ? 25.032 2.096 -27.612 1.00 97.00 186 SER A C 1
ATOM 1397 O O . SER A 1 186 ? 25.951 2.552 -28.289 1.00 97.00 186 SER A O 1
ATOM 1399 N N . GLN A 1 187 ? 24.342 1.015 -27.992 1.00 95.56 187 GLN A N 1
ATOM 1400 C CA . GLN A 1 187 ? 24.589 0.278 -29.240 1.00 95.56 187 GLN A CA 1
ATOM 1401 C C . GLN A 1 187 ? 24.317 1.130 -30.488 1.00 95.56 187 GLN A C 1
ATOM 1403 O O . GLN A 1 187 ? 25.115 1.123 -31.428 1.00 95.56 187 GLN A O 1
ATOM 1408 N N . ILE A 1 188 ? 23.222 1.895 -30.487 1.00 96.25 188 ILE A N 1
ATOM 1409 C CA . ILE A 1 188 ? 22.879 2.826 -31.570 1.00 96.25 188 ILE A CA 1
ATOM 1410 C C . ILE A 1 188 ? 23.951 3.910 -31.680 1.00 96.25 188 ILE A C 1
ATOM 1412 O O . ILE A 1 188 ? 24.474 4.140 -32.766 1.00 96.25 188 ILE A O 1
ATOM 1416 N N . THR A 1 189 ? 24.336 4.525 -30.560 1.00 96.94 189 THR A N 1
ATOM 1417 C CA . THR A 1 189 ? 25.381 5.563 -30.524 1.00 96.94 189 THR A CA 1
ATOM 1418 C C . THR A 1 189 ? 26.699 5.045 -31.095 1.00 96.94 189 THR A C 1
ATOM 1420 O O . THR A 1 189 ? 27.305 5.702 -31.938 1.00 96.94 189 THR A O 1
ATOM 1423 N N . GLN A 1 190 ? 27.116 3.840 -30.700 1.00 95.88 190 GLN A N 1
ATOM 1424 C CA . GLN A 1 190 ? 28.329 3.214 -31.222 1.00 95.88 190 GLN A CA 1
ATOM 1425 C C . GLN A 1 190 ? 28.235 2.939 -32.731 1.00 95.88 190 GLN A C 1
ATOM 1427 O O . GLN A 1 190 ? 29.198 3.162 -33.463 1.00 95.88 190 GLN A O 1
ATOM 1432 N N . SER A 1 191 ? 27.080 2.473 -33.210 1.00 95.06 191 SER A N 1
ATOM 1433 C CA . SER A 1 191 ? 26.865 2.193 -34.636 1.00 95.06 191 SER A CA 1
ATOM 1434 C C . SER A 1 191 ? 26.858 3.478 -35.472 1.00 95.06 191 SER A C 1
ATOM 1436 O O . SER A 1 191 ? 27.421 3.503 -36.564 1.00 95.06 191 SER A O 1
ATOM 1438 N N . LEU A 1 192 ? 26.300 4.572 -34.943 1.00 96.19 192 LEU A N 1
ATOM 1439 C CA . LEU A 1 192 ? 26.340 5.891 -35.581 1.00 96.19 192 LEU A CA 1
ATOM 1440 C C . LEU A 1 192 ? 27.764 6.454 -35.656 1.00 96.19 192 LEU A C 1
ATOM 1442 O O . LEU A 1 192 ? 28.155 6.945 -36.711 1.00 96.19 192 LEU A O 1
ATOM 1446 N N . GLN A 1 193 ? 28.559 6.321 -34.589 1.00 96.88 193 GLN A N 1
ATOM 1447 C CA . GLN A 1 193 ? 29.977 6.710 -34.602 1.00 96.88 193 GLN A CA 1
ATOM 1448 C C . GLN A 1 193 ? 30.767 5.928 -35.662 1.00 96.88 193 GLN A C 1
ATOM 1450 O O . GLN A 1 193 ? 31.529 6.513 -36.425 1.00 96.88 193 GLN A O 1
ATOM 1455 N N . GLN A 1 194 ? 30.532 4.615 -35.773 1.00 96.00 194 GLN A N 1
ATOM 1456 C CA . GLN A 1 194 ? 31.146 3.794 -36.823 1.00 96.00 194 GLN A CA 1
ATOM 1457 C C . GLN A 1 194 ? 30.750 4.263 -38.228 1.00 96.00 194 GLN A C 1
ATOM 1459 O O . GLN A 1 194 ? 31.596 4.302 -39.120 1.00 96.00 194 GLN A O 1
ATOM 1464 N N . LEU A 1 195 ? 29.483 4.627 -38.440 1.00 96.38 195 LEU A N 1
ATOM 1465 C CA . LEU A 1 195 ? 29.018 5.153 -39.725 1.00 96.38 195 LEU A CA 1
ATOM 1466 C C . LEU A 1 195 ? 29.648 6.505 -40.064 1.00 96.38 195 LEU A C 1
ATOM 1468 O O . LEU A 1 195 ? 30.025 6.714 -41.217 1.00 96.38 195 LEU A O 1
ATOM 1472 N N . GLU A 1 196 ? 29.795 7.395 -39.083 1.00 97.19 196 GLU A N 1
ATOM 1473 C CA . GLU A 1 196 ? 30.477 8.678 -39.260 1.00 97.19 196 GLU A CA 1
ATOM 1474 C C . GLU A 1 196 ? 31.948 8.475 -39.652 1.00 97.19 196 GLU A C 1
ATOM 1476 O O . GLU A 1 196 ? 32.406 9.050 -40.641 1.00 97.19 196 GLU A O 1
ATOM 1481 N N . ASP A 1 197 ? 32.665 7.593 -38.951 1.00 97.50 197 ASP A N 1
ATOM 1482 C CA . ASP A 1 197 ? 34.059 7.259 -39.257 1.00 97.50 197 ASP A CA 1
ATOM 1483 C C . ASP A 1 197 ? 34.216 6.638 -40.653 1.00 97.50 197 ASP A C 1
ATOM 1485 O O . ASP A 1 197 ? 35.138 6.985 -41.396 1.00 97.50 197 ASP A O 1
ATOM 1489 N N . ILE A 1 198 ? 33.312 5.730 -41.039 1.00 96.44 198 ILE A N 1
ATOM 1490 C CA . ILE A 1 198 ? 33.298 5.147 -42.385 1.00 96.44 198 ILE A CA 1
ATOM 1491 C C . ILE A 1 198 ? 33.041 6.235 -43.429 1.00 96.44 198 ILE A C 1
ATOM 1493 O O . ILE A 1 198 ? 33.699 6.233 -44.469 1.00 96.44 198 ILE A O 1
ATOM 1497 N N . ASN A 1 199 ? 32.117 7.165 -43.173 1.00 96.75 199 ASN A N 1
ATOM 1498 C CA . ASN A 1 199 ? 31.817 8.242 -44.109 1.00 96.75 199 ASN A CA 1
ATOM 1499 C C . ASN A 1 199 ? 33.027 9.165 -44.308 1.00 96.75 199 ASN A C 1
ATOM 1501 O O . ASN A 1 199 ? 33.445 9.366 -45.443 1.00 96.75 199 ASN A O 1
ATOM 1505 N N . ARG A 1 200 ? 33.686 9.596 -43.225 1.00 98.06 200 ARG A N 1
ATOM 1506 C CA . ARG A 1 200 ? 34.927 10.388 -43.303 1.00 98.06 200 ARG A CA 1
ATOM 1507 C C . ARG A 1 200 ? 35.999 9.691 -44.148 1.00 98.06 200 ARG A C 1
ATOM 1509 O O . ARG A 1 200 ? 36.548 10.284 -45.069 1.00 98.06 200 ARG A O 1
ATOM 1516 N N . ARG A 1 201 ? 36.231 8.390 -43.926 1.00 97.38 201 ARG A N 1
ATOM 1517 C CA . ARG A 1 201 ? 37.190 7.603 -44.731 1.00 97.38 201 ARG A CA 1
ATOM 1518 C C . ARG A 1 201 ? 36.775 7.484 -46.201 1.00 97.38 201 ARG A C 1
ATOM 1520 O O . ARG A 1 201 ? 37.631 7.462 -47.085 1.00 97.38 201 ARG A O 1
ATOM 1527 N N . ARG A 1 202 ? 35.474 7.382 -46.488 1.00 96.12 202 ARG A N 1
ATOM 1528 C CA . ARG A 1 202 ? 34.952 7.379 -47.866 1.00 96.12 202 ARG A CA 1
ATOM 1529 C C . ARG A 1 202 ? 35.168 8.728 -48.540 1.00 96.12 202 ARG A C 1
ATOM 1531 O O . ARG A 1 202 ? 35.570 8.755 -49.696 1.00 96.12 202 ARG A O 1
ATOM 1538 N N . GLU A 1 203 ? 34.934 9.827 -47.836 1.00 97.31 203 GLU A N 1
ATOM 1539 C CA . GLU A 1 203 ? 35.198 11.175 -48.343 1.00 97.31 203 GLU A CA 1
ATOM 1540 C C . GLU A 1 203 ? 36.692 11.371 -48.635 1.00 97.31 203 GLU A C 1
ATOM 1542 O O . GLU A 1 203 ? 37.045 11.815 -49.727 1.00 97.31 203 GLU A O 1
ATOM 1547 N N . ASP A 1 204 ? 37.577 10.953 -47.727 1.00 97.06 204 ASP A N 1
ATOM 1548 C CA . ASP A 1 204 ? 39.030 11.021 -47.921 1.00 97.06 204 ASP A CA 1
ATOM 1549 C C . ASP A 1 204 ? 39.495 10.203 -49.135 1.00 97.06 204 ASP A C 1
ATOM 1551 O O . ASP A 1 204 ? 40.251 10.700 -49.975 1.00 97.06 204 ASP A O 1
ATOM 1555 N N . THR A 1 205 ? 39.010 8.963 -49.270 1.00 95.94 205 THR A N 1
ATOM 1556 C CA . THR A 1 205 ? 39.343 8.088 -50.410 1.00 95.94 205 THR A CA 1
ATOM 1557 C C . THR A 1 205 ? 38.775 8.608 -51.730 1.00 95.94 205 THR A C 1
ATOM 1559 O O . THR A 1 205 ? 39.474 8.576 -52.740 1.00 95.94 205 THR A O 1
ATOM 1562 N N . LEU A 1 206 ? 37.558 9.162 -51.748 1.00 96.12 206 LEU A N 1
ATOM 1563 C CA . LEU A 1 206 ? 36.992 9.808 -52.940 1.00 96.12 206 LEU A CA 1
ATOM 1564 C C . LEU A 1 206 ? 37.777 11.061 -53.340 1.00 96.12 206 LEU A C 1
ATOM 1566 O O . LEU A 1 206 ? 38.046 11.262 -54.525 1.00 96.12 206 LEU A O 1
ATOM 1570 N N . ASN A 1 207 ? 38.187 11.880 -52.370 1.00 96.62 207 ASN A N 1
ATOM 1571 C CA . ASN A 1 207 ? 39.022 13.054 -52.615 1.00 96.62 207 ASN A CA 1
ATOM 1572 C C . ASN A 1 207 ? 40.400 12.657 -53.169 1.00 96.62 207 ASN A C 1
ATOM 1574 O O . ASN A 1 207 ? 40.897 13.299 -54.101 1.00 96.62 207 ASN A O 1
ATOM 1578 N N . ALA A 1 208 ? 41.007 11.590 -52.639 1.00 94.44 208 ALA A N 1
ATOM 1579 C CA . ALA A 1 208 ? 42.251 11.028 -53.162 1.00 94.44 208 ALA A CA 1
ATOM 1580 C C . ALA A 1 208 ? 42.077 10.520 -54.603 1.00 94.44 208 ALA A C 1
ATOM 1582 O O . ALA A 1 208 ? 42.846 10.912 -55.485 1.00 94.44 208 ALA A O 1
ATOM 1583 N N . LEU A 1 209 ? 41.016 9.750 -54.870 1.00 94.06 209 LEU A N 1
ATOM 1584 C CA . LEU A 1 209 ? 40.676 9.245 -56.201 1.00 94.06 209 LEU A CA 1
ATOM 1585 C C . LEU A 1 209 ? 40.478 10.392 -57.207 1.00 94.06 209 LEU A C 1
ATOM 1587 O O . LEU A 1 209 ? 40.993 10.339 -58.322 1.00 94.06 209 LEU A O 1
ATOM 1591 N N . GLN A 1 210 ? 39.783 11.463 -56.809 1.00 95.75 210 GLN A N 1
ATOM 1592 C CA . GLN A 1 210 ? 39.550 12.632 -57.660 1.00 95.75 210 GLN A CA 1
ATOM 1593 C C . GLN A 1 210 ? 40.855 13.359 -58.013 1.00 95.75 210 GLN A C 1
ATOM 1595 O O . GLN A 1 210 ? 41.024 13.793 -59.155 1.00 95.75 210 GLN A O 1
ATOM 1600 N N . ARG A 1 211 ? 41.780 13.507 -57.054 1.00 94.88 211 ARG A N 1
ATOM 1601 C CA . ARG A 1 211 ? 43.110 14.089 -57.305 1.00 94.88 211 ARG A CA 1
ATOM 1602 C C . ARG A 1 211 ? 43.911 13.216 -58.268 1.00 94.88 211 ARG A C 1
ATOM 1604 O O . ARG A 1 211 ? 44.358 13.725 -59.288 1.00 94.88 211 ARG A O 1
ATOM 1611 N N . ARG A 1 212 ? 43.973 11.903 -58.026 1.00 91.75 212 ARG A N 1
ATOM 1612 C CA . ARG A 1 212 ? 44.662 10.952 -58.915 1.00 91.75 212 ARG A CA 1
ATOM 1613 C C . ARG A 1 212 ? 44.084 10.943 -60.325 1.00 91.75 212 ARG A C 1
ATOM 1615 O O . ARG A 1 212 ? 44.840 10.891 -61.284 1.00 91.75 212 ARG A O 1
ATOM 1622 N N . TYR A 1 213 ? 42.763 11.023 -60.473 1.00 94.38 213 TYR A N 1
ATOM 1623 C CA . TYR A 1 213 ? 42.128 11.087 -61.790 1.00 94.38 213 TYR A CA 1
ATOM 1624 C C . TYR A 1 213 ? 42.540 12.348 -62.563 1.00 94.38 213 TYR A C 1
ATOM 1626 O O . TYR A 1 213 ? 42.816 12.273 -63.763 1.00 94.38 213 TYR A O 1
ATOM 1634 N N . ARG A 1 214 ? 42.626 13.502 -61.882 1.00 94.38 214 ARG A N 1
ATOM 1635 C CA . ARG A 1 214 ? 43.171 14.732 -62.480 1.00 94.38 214 ARG A CA 1
ATOM 1636 C C . ARG A 1 214 ? 44.637 14.552 -62.864 1.00 94.38 214 ARG A C 1
ATOM 1638 O O . ARG A 1 214 ? 44.966 14.815 -64.013 1.00 94.38 214 ARG A O 1
ATOM 1645 N N . ASP A 1 215 ? 45.463 14.008 -61.971 1.00 92.50 215 ASP A N 1
ATOM 1646 C CA . ASP A 1 215 ? 46.883 13.756 -62.241 1.00 92.50 215 ASP A CA 1
ATOM 1647 C C . ASP A 1 215 ? 47.079 12.829 -63.452 1.00 92.50 215 ASP A C 1
ATOM 1649 O O . ASP A 1 215 ? 47.893 13.119 -64.325 1.00 92.50 215 ASP A O 1
ATOM 1653 N N . VAL A 1 216 ? 46.306 11.741 -63.553 1.00 92.00 216 VAL A N 1
ATOM 1654 C CA . VAL A 1 216 ? 46.313 10.830 -64.712 1.00 92.00 216 VAL A CA 1
ATOM 1655 C C . VAL A 1 216 ? 45.875 11.562 -65.979 1.00 92.00 216 VAL A C 1
ATOM 1657 O O . VAL A 1 216 ? 46.500 11.402 -67.024 1.00 92.00 216 VAL A O 1
ATOM 1660 N N . THR A 1 217 ? 44.834 12.393 -65.902 1.00 92.31 217 THR A N 1
ATOM 1661 C CA . THR A 1 217 ? 44.345 13.172 -67.050 1.00 92.31 217 THR A CA 1
ATOM 1662 C C . THR A 1 217 ? 45.393 14.179 -67.531 1.00 92.31 217 THR A C 1
ATOM 1664 O O . THR A 1 217 ? 45.622 14.299 -68.735 1.00 92.31 217 THR A O 1
ATOM 1667 N N . ASP A 1 218 ? 46.066 14.871 -66.613 1.00 92.31 218 ASP A N 1
ATOM 1668 C CA . ASP A 1 218 ? 47.123 15.833 -66.927 1.00 92.31 218 ASP A CA 1
ATOM 1669 C C . ASP A 1 218 ? 48.379 15.131 -67.469 1.00 92.31 218 ASP A C 1
ATOM 1671 O O . ASP A 1 218 ? 48.992 15.601 -68.432 1.00 92.31 218 ASP A O 1
ATOM 1675 N N . GLN A 1 219 ? 48.726 13.955 -66.937 1.00 89.75 219 GLN A N 1
ATOM 1676 C CA . GLN A 1 219 ? 49.788 13.103 -67.478 1.00 89.75 219 GLN A CA 1
ATOM 1677 C C . GLN A 1 219 ? 49.455 12.610 -68.892 1.00 89.75 219 GLN A C 1
ATOM 1679 O O . GLN A 1 219 ? 50.297 12.711 -69.779 1.00 89.75 219 GLN A O 1
ATOM 1684 N N . LEU A 1 220 ? 48.222 12.165 -69.150 1.00 88.25 220 LEU A N 1
ATOM 1685 C CA . LEU A 1 220 ? 47.782 11.753 -70.487 1.00 88.25 220 LEU A CA 1
ATOM 1686 C C . LEU A 1 220 ? 47.763 12.926 -71.472 1.00 88.25 220 LEU A C 1
ATOM 1688 O O . LEU A 1 220 ? 48.206 12.774 -72.608 1.00 88.25 220 LEU A O 1
ATOM 1692 N N . ARG A 1 221 ? 47.305 14.110 -71.046 1.00 90.62 221 ARG A N 1
ATOM 1693 C CA . ARG A 1 221 ? 47.328 15.323 -71.875 1.00 90.62 221 ARG A CA 1
ATOM 1694 C C . ARG A 1 221 ? 48.757 15.757 -72.187 1.00 90.62 221 ARG A C 1
ATOM 1696 O O . ARG A 1 221 ? 49.046 16.089 -73.331 1.00 90.62 221 ARG A O 1
ATOM 1703 N N . SER A 1 222 ? 49.651 15.746 -71.199 1.00 87.81 222 SER A N 1
ATOM 1704 C CA . SER A 1 222 ? 51.061 16.086 -71.422 1.00 87.81 222 SER A CA 1
ATOM 1705 C C . SER A 1 222 ? 51.762 15.070 -72.325 1.00 87.81 222 SER A C 1
ATOM 1707 O O . SER A 1 222 ? 52.533 15.475 -73.192 1.00 87.81 222 SER A O 1
ATOM 1709 N N . LEU A 1 223 ? 51.443 13.777 -72.201 1.00 85.25 223 LEU A N 1
ATOM 1710 C CA . LEU A 1 223 ? 51.923 12.731 -73.103 1.00 85.25 223 LEU A CA 1
ATOM 1711 C C . LEU A 1 223 ? 51.391 12.943 -74.525 1.00 85.25 223 LEU A C 1
ATOM 1713 O O . LEU A 1 223 ? 52.173 12.884 -75.466 1.00 85.25 223 LEU A O 1
ATOM 1717 N N . ALA A 1 224 ? 50.103 13.257 -74.691 1.00 85.50 224 ALA A N 1
ATOM 1718 C CA . ALA A 1 224 ? 49.502 13.537 -75.995 1.00 85.50 224 ALA A CA 1
ATOM 1719 C C . ALA A 1 224 ? 50.115 14.776 -76.669 1.00 85.50 224 ALA A C 1
ATOM 1721 O O . ALA A 1 224 ? 50.480 14.711 -77.838 1.00 85.50 224 ALA A O 1
ATOM 1722 N N . LEU A 1 225 ? 50.301 15.875 -75.927 1.00 84.62 225 LEU A N 1
ATOM 1723 C CA . LEU A 1 225 ? 50.980 17.079 -76.425 1.00 84.62 225 LEU A CA 1
ATOM 1724 C C . LEU A 1 225 ? 52.445 16.801 -76.787 1.00 84.62 225 LEU A C 1
ATOM 1726 O O . LEU A 1 225 ? 52.950 17.322 -77.780 1.00 84.62 225 LEU A O 1
ATOM 1730 N N . ARG A 1 226 ? 53.141 15.968 -76.002 1.00 79.38 226 ARG A N 1
ATOM 1731 C CA . ARG A 1 226 ? 54.498 15.512 -76.333 1.00 79.38 226 ARG A CA 1
ATOM 1732 C C . ARG A 1 226 ? 54.521 14.668 -77.599 1.00 79.38 226 ARG A C 1
ATOM 1734 O O . ARG A 1 226 ? 55.388 14.890 -78.425 1.00 79.38 226 ARG A O 1
ATOM 1741 N N . LEU A 1 227 ? 53.575 13.749 -77.772 1.00 79.38 227 LEU A N 1
ATOM 1742 C CA . LEU A 1 227 ? 53.455 12.938 -78.984 1.00 79.38 227 LEU A CA 1
ATOM 1743 C C . LEU A 1 227 ? 53.218 13.813 -80.228 1.00 79.38 227 LEU A C 1
ATOM 1745 O O . LEU A 1 227 ? 53.792 13.556 -81.281 1.00 79.38 227 LEU A O 1
ATOM 1749 N N . ASP A 1 228 ? 52.396 14.857 -80.084 1.00 81.31 228 ASP A N 1
ATOM 1750 C CA . ASP A 1 228 ? 52.080 15.818 -81.145 1.00 81.31 228 ASP A CA 1
ATOM 1751 C C . ASP A 1 228 ? 53.301 16.686 -81.503 1.00 81.31 228 ASP A C 1
ATOM 1753 O O . ASP A 1 228 ? 53.659 16.817 -82.669 1.00 81.31 228 ASP A O 1
ATOM 1757 N N . THR A 1 229 ? 54.033 17.182 -80.498 1.00 74.44 229 THR A N 1
ATOM 1758 C CA . THR A 1 229 ? 55.275 17.967 -80.686 1.00 74.44 229 THR A CA 1
ATOM 1759 C C . THR A 1 229 ? 56.495 17.135 -81.089 1.00 74.44 229 THR A C 1
ATOM 1761 O O . THR A 1 229 ? 57.419 17.661 -81.708 1.00 74.44 229 THR A O 1
ATOM 1764 N N . GLN A 1 230 ? 56.506 15.829 -80.809 1.00 66.06 230 GLN A N 1
ATOM 1765 C CA . GLN A 1 230 ? 57.550 14.901 -81.255 1.00 66.06 230 GLN A CA 1
ATOM 1766 C C . GLN A 1 230 ? 57.566 14.742 -82.782 1.00 66.06 230 GLN A C 1
ATOM 1768 O O . GLN A 1 230 ? 58.588 14.364 -83.358 1.00 66.06 230 GLN A O 1
ATOM 1773 N N . ARG A 1 231 ? 56.452 15.080 -83.446 1.00 63.44 231 ARG A N 1
ATOM 1774 C CA . ARG A 1 231 ? 56.360 15.178 -84.904 1.00 63.44 231 ARG A CA 1
ATOM 1775 C C . ARG A 1 231 ? 57.263 16.278 -85.476 1.00 63.44 231 ARG A C 1
ATOM 1777 O O . ARG A 1 231 ? 57.768 16.105 -86.581 1.00 63.44 231 ARG A O 1
ATOM 1784 N N . ASP A 1 232 ? 57.503 17.338 -84.702 1.00 63.72 232 ASP A N 1
ATOM 1785 C CA . ASP A 1 232 ? 58.329 18.487 -85.087 1.00 63.72 232 ASP 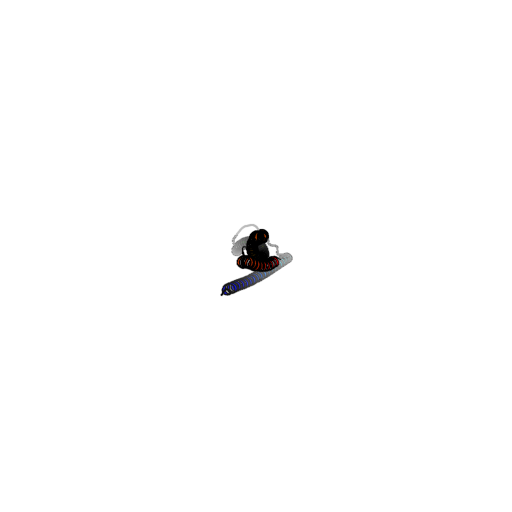A CA 1
ATOM 1786 C C . ASP A 1 232 ? 59.734 18.470 -84.444 1.00 63.72 232 ASP A C 1
ATOM 1788 O O . ASP A 1 232 ? 60.637 19.150 -84.931 1.00 63.72 232 ASP A O 1
ATOM 1792 N N . ASN A 1 233 ? 59.964 17.690 -83.374 1.00 54.97 233 ASN A N 1
ATOM 1793 C CA . ASN A 1 233 ? 61.271 17.578 -82.710 1.00 54.97 233 ASN A CA 1
ATOM 1794 C C . ASN A 1 233 ? 61.489 16.179 -82.071 1.00 54.97 233 ASN A C 1
ATOM 1796 O O . ASN A 1 233 ? 60.774 15.829 -81.130 1.00 54.97 233 ASN A O 1
ATOM 1800 N N . PRO A 1 234 ? 62.464 15.358 -82.517 1.00 59.28 234 PRO A N 1
ATOM 1801 C CA . PRO A 1 234 ? 62.587 13.954 -82.110 1.00 59.28 234 PRO A CA 1
ATOM 1802 C C . PRO A 1 234 ? 63.239 13.787 -80.723 1.00 59.28 234 PRO A C 1
ATOM 1804 O O . PRO A 1 234 ? 64.368 13.315 -80.595 1.00 59.28 234 PRO A O 1
ATOM 1807 N N . VAL A 1 235 ? 62.521 14.141 -79.655 1.00 63.81 235 VAL A N 1
ATOM 1808 C CA . VAL A 1 235 ? 62.871 13.736 -78.282 1.00 63.81 235 VAL A CA 1
ATOM 1809 C C . VAL A 1 235 ? 62.246 12.358 -78.011 1.00 63.81 235 VAL A C 1
ATOM 1811 O O . VAL A 1 235 ? 61.062 12.179 -78.293 1.00 63.81 235 VAL A O 1
ATOM 1814 N N . PRO A 1 236 ? 62.985 11.356 -77.496 1.00 64.06 236 PRO A N 1
ATOM 1815 C CA . PRO A 1 236 ? 62.433 10.022 -77.263 1.00 64.06 236 PRO A CA 1
ATOM 1816 C C . PRO A 1 236 ? 61.335 10.036 -76.186 1.00 64.06 236 PRO A C 1
ATOM 1818 O O . PRO A 1 236 ? 61.515 10.609 -75.111 1.00 64.06 236 PRO A O 1
ATOM 1821 N N . LEU A 1 237 ? 60.216 9.353 -76.463 1.00 63.75 237 LEU A N 1
ATOM 1822 C CA . LEU A 1 237 ? 59.171 9.040 -75.480 1.00 63.75 237 LEU A CA 1
ATOM 1823 C C . LEU A 1 237 ? 59.797 8.317 -74.282 1.00 63.75 237 LEU A C 1
ATOM 1825 O O . LEU A 1 237 ? 60.323 7.210 -74.412 1.00 63.75 237 LEU A O 1
ATOM 1829 N N . GLY A 1 238 ? 59.741 8.933 -73.104 1.00 63.41 238 GLY A N 1
ATOM 1830 C CA . GLY A 1 238 ? 60.284 8.340 -71.890 1.00 63.41 238 GLY A CA 1
ATOM 1831 C C . GLY A 1 238 ? 59.372 7.240 -71.349 1.00 63.41 238 GLY A C 1
ATOM 1832 O O . GLY A 1 238 ? 58.242 7.517 -70.950 1.00 63.41 238 GLY A O 1
ATOM 1833 N N . ALA A 1 239 ? 59.888 6.012 -71.219 1.00 68.62 239 ALA A N 1
ATOM 1834 C CA . ALA A 1 239 ? 59.253 4.915 -70.467 1.00 68.62 239 ALA A CA 1
ATOM 1835 C C . ALA A 1 239 ? 58.840 5.321 -69.030 1.00 68.62 239 ALA A C 1
ATOM 1837 O O . ALA A 1 239 ? 57.950 4.727 -68.420 1.00 68.62 239 ALA A O 1
ATOM 1838 N N . THR A 1 240 ? 59.459 6.380 -68.506 1.00 76.56 240 THR A N 1
ATOM 1839 C CA . THR A 1 240 ? 59.157 7.023 -67.227 1.00 76.56 240 THR A CA 1
ATOM 1840 C C . THR A 1 240 ? 57.731 7.579 -67.137 1.00 76.56 240 THR A C 1
ATOM 1842 O O . THR A 1 240 ? 57.130 7.491 -66.069 1.00 76.56 240 THR A O 1
ATOM 1845 N N . ASP A 1 241 ? 57.165 8.126 -68.219 1.00 75.31 241 ASP A N 1
ATOM 1846 C CA . ASP A 1 241 ? 55.831 8.753 -68.192 1.00 75.31 241 ASP A CA 1
ATOM 1847 C C . ASP A 1 241 ? 54.721 7.688 -68.157 1.00 75.31 241 ASP A C 1
ATOM 1849 O O . ASP A 1 241 ? 53.787 7.774 -67.361 1.00 75.31 241 ASP A O 1
ATOM 1853 N N . LEU A 1 242 ? 54.887 6.612 -68.934 1.00 81.50 242 LEU A N 1
ATOM 1854 C CA . LEU A 1 242 ? 54.026 5.423 -68.891 1.00 81.50 242 LEU A CA 1
ATOM 1855 C C . LEU A 1 242 ? 54.058 4.732 -67.521 1.00 81.50 242 LEU A C 1
ATOM 1857 O O . LEU A 1 242 ? 53.016 4.325 -67.010 1.00 81.50 242 LEU A O 1
ATOM 1861 N N . SER A 1 243 ? 55.234 4.648 -66.894 1.00 85.88 243 SER A N 1
ATOM 1862 C CA . SER A 1 243 ? 55.383 4.099 -65.540 1.00 85.88 243 SER A CA 1
ATOM 1863 C C . SER A 1 243 ? 54.646 4.938 -64.482 1.00 85.88 243 SER A C 1
ATOM 1865 O O . SER A 1 243 ? 53.987 4.385 -63.600 1.00 85.88 243 SER A O 1
ATOM 1867 N N . ARG A 1 244 ? 54.667 6.275 -64.601 1.00 85.00 244 ARG A N 1
ATOM 1868 C CA . ARG A 1 244 ? 53.916 7.180 -63.707 1.00 85.00 244 ARG A CA 1
ATOM 1869 C C . ARG A 1 244 ? 52.405 7.012 -63.851 1.00 85.00 244 ARG A C 1
ATOM 1871 O O . ARG A 1 244 ? 51.725 6.905 -62.832 1.00 85.00 244 ARG A O 1
ATOM 1878 N N . ILE A 1 245 ? 51.906 6.912 -65.084 1.00 85.69 245 ILE A N 1
ATOM 1879 C CA . ILE A 1 245 ? 50.482 6.664 -65.353 1.00 85.69 245 ILE A CA 1
ATOM 1880 C C . ILE A 1 245 ? 50.073 5.296 -64.798 1.00 85.69 245 ILE A C 1
ATOM 1882 O O . ILE A 1 245 ? 49.081 5.202 -64.081 1.00 85.69 245 ILE A O 1
ATOM 1886 N N . SER A 1 246 ? 50.863 4.247 -65.054 1.00 89.56 246 SER A N 1
ATOM 1887 C CA . SER A 1 246 ? 50.597 2.899 -64.533 1.00 89.56 246 SER A CA 1
ATOM 1888 C C . SER A 1 246 ? 50.552 2.869 -63.003 1.00 89.56 246 SER A C 1
ATOM 1890 O O . SER A 1 246 ? 49.662 2.248 -62.430 1.00 89.56 246 SER A O 1
ATOM 1892 N N . SER A 1 247 ? 51.475 3.565 -62.334 1.00 90.56 247 SER A N 1
ATOM 1893 C CA . SER A 1 247 ? 51.505 3.675 -60.870 1.00 90.56 247 SER A CA 1
ATOM 1894 C C . SER A 1 247 ? 50.290 4.436 -60.321 1.00 90.56 247 SER A C 1
ATOM 1896 O O . SER A 1 247 ? 49.672 4.019 -59.339 1.00 90.56 247 SER A O 1
ATOM 1898 N N . ALA A 1 248 ? 49.887 5.521 -60.989 1.00 87.69 248 ALA A N 1
ATOM 1899 C CA . ALA A 1 248 ? 48.707 6.290 -60.610 1.00 87.69 248 ALA A CA 1
ATOM 1900 C C . ALA A 1 248 ? 47.404 5.491 -60.787 1.00 87.69 248 ALA A C 1
ATOM 1902 O O . ALA A 1 248 ? 46.537 5.556 -59.915 1.00 87.69 248 ALA A O 1
ATOM 1903 N N . VAL A 1 249 ? 47.292 4.701 -61.862 1.00 90.19 249 VAL A N 1
ATOM 1904 C CA . VAL A 1 249 ? 46.161 3.790 -62.108 1.00 90.19 249 VAL A CA 1
ATOM 1905 C C . VAL A 1 249 ? 46.114 2.684 -61.060 1.00 90.19 249 VAL A C 1
ATOM 1907 O O . VAL A 1 249 ? 45.077 2.497 -60.434 1.00 90.19 249 VAL A O 1
ATOM 1910 N N . GLN A 1 250 ? 47.234 2.008 -60.796 1.00 93.19 250 GLN A N 1
ATOM 1911 C CA . GLN A 1 250 ? 47.282 0.927 -59.811 1.00 93.19 250 GLN A CA 1
ATOM 1912 C C . GLN A 1 250 ? 46.898 1.416 -58.411 1.00 93.19 250 GLN A C 1
ATOM 1914 O O . GLN A 1 250 ? 46.127 0.775 -57.702 1.00 93.19 250 GLN A O 1
ATOM 1919 N N . SER A 1 251 ? 47.353 2.610 -58.035 1.00 90.75 251 SER A N 1
ATOM 1920 C CA . SER A 1 251 ? 46.954 3.184 -56.758 1.00 90.75 251 SER A CA 1
ATOM 1921 C C . SER A 1 251 ? 45.490 3.644 -56.726 1.00 90.75 251 SER A C 1
ATOM 1923 O O . SER A 1 251 ? 44.891 3.626 -55.655 1.00 90.75 251 SER A O 1
ATOM 1925 N N . ALA A 1 252 ? 44.903 4.034 -57.862 1.00 91.25 252 ALA A N 1
ATOM 1926 C CA . ALA A 1 252 ? 43.471 4.319 -57.953 1.00 91.25 252 ALA A CA 1
ATOM 1927 C C . ALA A 1 252 ? 42.623 3.036 -57.847 1.00 91.25 252 ALA A C 1
ATOM 1929 O O . ALA A 1 252 ? 41.545 3.056 -57.256 1.00 91.25 252 ALA A O 1
ATOM 1930 N N . GLU A 1 253 ? 43.108 1.907 -58.369 1.00 94.12 253 GLU A N 1
ATOM 1931 C CA . GLU A 1 253 ? 42.467 0.599 -58.186 1.00 94.12 253 GLU A CA 1
ATOM 1932 C C . GLU A 1 253 ? 42.459 0.167 -56.716 1.00 94.12 253 GLU A C 1
ATOM 1934 O O . GLU A 1 253 ? 41.443 -0.333 -56.222 1.00 94.12 253 GLU A O 1
ATOM 1939 N N . ASP A 1 254 ? 43.555 0.399 -55.993 1.00 94.62 254 ASP A N 1
ATOM 1940 C CA . ASP A 1 254 ? 43.613 0.139 -54.555 1.00 94.62 254 ASP A CA 1
ATOM 1941 C C . ASP A 1 254 ? 42.639 1.045 -53.782 1.00 94.62 254 ASP A C 1
ATOM 1943 O O . ASP A 1 254 ? 41.880 0.552 -52.941 1.00 94.62 254 ASP A O 1
ATOM 1947 N N . ASP A 1 255 ? 42.545 2.332 -54.136 1.00 93.75 255 ASP A N 1
ATOM 1948 C CA . ASP A 1 255 ? 41.550 3.251 -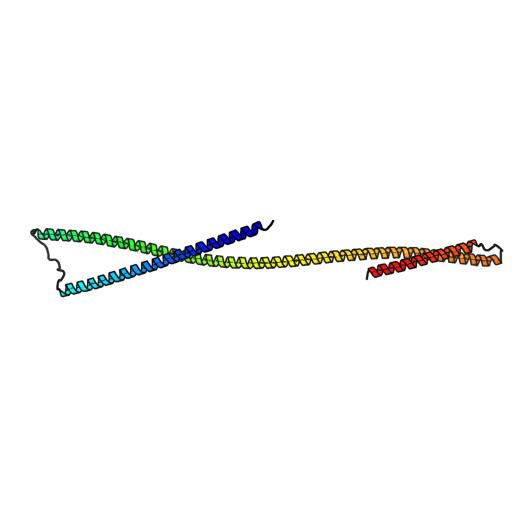53.566 1.00 93.75 255 ASP A CA 1
ATOM 1949 C C . ASP A 1 255 ? 40.104 2.757 -53.836 1.00 93.75 255 ASP A C 1
ATOM 1951 O O . ASP A 1 255 ? 39.267 2.763 -52.930 1.00 93.75 255 ASP A O 1
ATOM 1955 N N . LEU A 1 256 ? 39.798 2.217 -55.025 1.00 93.50 256 LEU A N 1
ATOM 1956 C CA . LEU A 1 256 ? 38.486 1.617 -55.334 1.00 93.50 256 LEU A CA 1
ATOM 1957 C C . LEU A 1 256 ? 38.192 0.344 -54.523 1.00 93.50 256 LEU A C 1
ATOM 1959 O O . LEU A 1 256 ? 37.053 0.129 -54.083 1.00 93.50 256 LEU A O 1
ATOM 1963 N N . ARG A 1 257 ? 39.201 -0.501 -54.286 1.00 95.56 257 ARG A N 1
ATOM 1964 C CA . ARG A 1 257 ? 39.067 -1.673 -53.404 1.00 95.56 257 ARG A CA 1
ATOM 1965 C C . ARG A 1 257 ? 38.763 -1.243 -51.974 1.00 95.56 257 ARG A C 1
ATOM 1967 O O . ARG A 1 257 ? 37.849 -1.797 -51.356 1.00 95.56 257 ARG A O 1
ATOM 1974 N N . THR A 1 258 ? 39.467 -0.230 -51.465 1.00 94.88 258 THR A N 1
ATOM 1975 C CA . THR A 1 258 ? 39.193 0.305 -50.123 1.00 94.88 258 THR A CA 1
ATOM 1976 C C . THR A 1 258 ? 37.789 0.907 -50.030 1.00 94.88 258 THR A C 1
ATOM 1978 O O . THR A 1 258 ? 37.061 0.589 -49.089 1.00 94.88 258 THR A O 1
ATOM 1981 N N . LEU A 1 259 ? 37.337 1.659 -51.041 1.00 94.62 259 LEU A N 1
ATOM 1982 C CA . LEU A 1 259 ? 35.969 2.183 -51.122 1.00 94.62 259 LEU A CA 1
ATOM 1983 C C . LEU A 1 259 ? 34.912 1.078 -51.102 1.00 94.62 259 LEU A C 1
ATOM 1985 O O . LEU A 1 259 ? 33.895 1.200 -50.415 1.00 94.62 259 LEU A O 1
ATOM 1989 N N . THR A 1 260 ? 35.155 -0.016 -51.822 1.00 95.19 260 THR A N 1
ATOM 1990 C CA . THR A 1 260 ? 34.253 -1.174 -51.845 1.00 95.19 260 THR A CA 1
ATOM 1991 C C . THR A 1 260 ? 34.166 -1.824 -50.461 1.00 95.19 260 THR A C 1
ATOM 1993 O O . THR A 1 260 ? 33.064 -2.100 -49.985 1.00 95.19 260 THR A O 1
ATOM 1996 N N . SER A 1 261 ? 35.301 -1.983 -49.770 1.00 96.06 261 SER A N 1
ATOM 1997 C CA . SER A 1 261 ? 35.347 -2.483 -48.388 1.00 96.06 261 SER A CA 1
ATOM 1998 C C . SER A 1 261 ? 34.654 -1.547 -47.390 1.00 96.06 261 SER A C 1
ATOM 2000 O O . SER A 1 261 ? 33.996 -2.009 -46.462 1.00 96.06 261 SER A O 1
ATOM 2002 N N . LEU A 1 262 ? 34.786 -0.229 -47.543 1.00 94.56 262 LEU A N 1
ATOM 2003 C CA . LEU A 1 262 ? 34.097 0.735 -46.680 1.00 94.56 262 LEU A CA 1
ATOM 2004 C C . LEU A 1 262 ? 32.579 0.711 -46.916 1.00 94.56 262 LEU A C 1
ATOM 2006 O O . LEU A 1 262 ? 31.801 0.873 -45.980 1.00 94.56 262 LEU A O 1
ATOM 2010 N N . ASN A 1 263 ? 32.136 0.465 -48.151 1.00 94.19 263 ASN A N 1
ATOM 2011 C CA . ASN A 1 263 ? 30.717 0.358 -48.490 1.00 94.19 263 ASN A CA 1
ATOM 2012 C C . ASN A 1 263 ? 30.076 -0.902 -47.885 1.00 94.19 263 ASN A C 1
ATOM 2014 O O . ASN A 1 263 ? 28.980 -0.829 -47.330 1.00 94.19 263 ASN A O 1
ATOM 2018 N N . THR A 1 264 ? 30.765 -2.047 -47.916 1.00 95.81 264 THR A N 1
ATOM 2019 C CA . THR A 1 264 ? 30.277 -3.261 -47.242 1.00 95.81 264 THR A CA 1
ATOM 2020 C C . THR A 1 264 ? 30.216 -3.074 -45.727 1.00 95.81 264 THR A C 1
ATOM 2022 O O . THR A 1 264 ? 29.200 -3.408 -45.121 1.00 95.81 264 THR A O 1
ATOM 2025 N N . GLN A 1 265 ? 31.235 -2.455 -45.120 1.00 93.56 265 GLN A N 1
ATOM 2026 C CA . GLN A 1 265 ? 31.225 -2.113 -43.693 1.00 93.56 265 GLN A CA 1
ATOM 2027 C C . GLN A 1 265 ? 30.058 -1.180 -43.334 1.00 93.56 265 GLN A C 1
ATOM 2029 O O . GLN A 1 265 ? 29.348 -1.446 -42.364 1.00 93.56 265 GLN A O 1
ATOM 2034 N N . ALA A 1 266 ? 29.791 -0.149 -44.145 1.00 94.00 266 ALA A N 1
ATOM 2035 C CA . ALA A 1 266 ? 28.657 0.752 -43.937 1.00 94.00 266 ALA A CA 1
ATOM 2036 C C . ALA A 1 266 ? 27.318 0.001 -43.945 1.00 94.00 266 ALA A C 1
ATOM 2038 O O . ALA A 1 266 ? 26.495 0.216 -43.061 1.00 94.00 266 ALA A O 1
ATOM 2039 N N . ARG A 1 267 ? 27.116 -0.921 -44.898 1.00 94.31 267 ARG A N 1
ATOM 2040 C CA . ARG A 1 267 ? 25.902 -1.753 -44.960 1.00 94.31 267 ARG A CA 1
ATOM 2041 C C . ARG A 1 267 ? 25.732 -2.584 -43.694 1.00 94.31 267 ARG A C 1
ATOM 2043 O O . ARG A 1 267 ? 24.686 -2.509 -43.069 1.00 94.31 267 ARG A O 1
ATOM 2050 N N . THR A 1 268 ? 26.790 -3.258 -43.240 1.00 92.62 268 THR A N 1
ATOM 2051 C CA . THR A 1 268 ? 26.717 -4.051 -42.001 1.00 92.62 268 THR A CA 1
ATOM 2052 C C . THR A 1 268 ? 26.435 -3.209 -40.755 1.00 92.62 268 THR A C 1
ATOM 2054 O O . THR A 1 268 ? 25.808 -3.697 -39.821 1.00 92.62 268 THR A O 1
ATOM 2057 N N . ALA A 1 269 ? 26.890 -1.953 -40.712 1.00 91.62 269 ALA A N 1
ATOM 2058 C CA . ALA A 1 269 ? 26.594 -1.043 -39.608 1.00 91.62 269 ALA A CA 1
ATOM 2059 C C . ALA A 1 269 ? 25.146 -0.519 -39.662 1.00 91.62 269 ALA A C 1
ATOM 2061 O O . ALA A 1 269 ? 24.524 -0.371 -38.614 1.00 91.62 269 ALA A O 1
ATOM 2062 N N . ILE A 1 270 ? 24.591 -0.303 -40.860 1.00 92.62 270 ILE A N 1
ATOM 2063 C CA . ILE A 1 270 ? 23.171 0.033 -41.062 1.00 92.62 270 ILE A CA 1
ATOM 2064 C C . ILE A 1 270 ? 22.274 -1.149 -40.680 1.00 92.62 270 ILE A C 1
ATOM 2066 O O . ILE A 1 270 ? 21.282 -0.950 -39.987 1.00 92.62 270 ILE A O 1
ATOM 2070 N N . ASP A 1 271 ? 22.645 -2.373 -41.053 1.00 92.69 271 ASP A N 1
ATOM 2071 C CA . ASP A 1 271 ? 21.874 -3.577 -40.720 1.00 92.69 271 ASP A CA 1
ATOM 2072 C C . ASP A 1 271 ? 21.803 -3.817 -39.202 1.00 92.69 271 ASP A C 1
ATOM 2074 O O . ASP A 1 271 ? 20.829 -4.366 -38.707 1.00 92.69 271 ASP A O 1
ATOM 2078 N N . ARG A 1 272 ? 22.809 -3.368 -38.434 1.00 88.44 272 ARG A N 1
ATOM 2079 C CA . ARG A 1 272 ? 22.798 -3.424 -36.957 1.00 88.44 272 ARG A CA 1
ATOM 2080 C C . ARG A 1 272 ? 21.857 -2.407 -36.303 1.00 88.44 272 ARG A C 1
ATOM 2082 O O . ARG A 1 272 ? 21.626 -2.504 -35.100 1.00 88.44 272 ARG A O 1
ATOM 2089 N N . LEU A 1 273 ? 21.380 -1.414 -37.054 1.00 87.31 273 LEU A N 1
ATOM 2090 C CA . LEU A 1 273 ? 20.441 -0.396 -36.578 1.00 87.31 273 LEU A CA 1
ATOM 2091 C C . LEU A 1 273 ? 18.971 -0.769 -36.837 1.00 87.31 273 LEU A C 1
ATOM 2093 O O . LEU A 1 273 ? 18.097 -0.116 -36.265 1.00 87.31 273 LEU A O 1
ATOM 2097 N N . GLN A 1 274 ? 18.710 -1.764 -37.695 1.00 81.56 274 GLN A N 1
ATOM 2098 C CA . GLN A 1 274 ? 17.372 -2.284 -38.010 1.00 81.56 274 GLN A CA 1
ATOM 2099 C C . GLN A 1 274 ? 16.944 -3.364 -37.013 1.00 81.56 274 GLN A C 1
ATOM 2101 O O . GLN A 1 274 ? 15.745 -3.363 -36.650 1.00 81.56 274 GLN A O 1
#

pLDDT: mean 88.15, std 13.26, range [42.56, 98.44]

Foldseek 3Di:
DPPPPVVVVVVVVVVVVVVVVVVVVVVVVVVVVVVVVVVVVVVVVVVVVVVVVVVVVVVVVVVVVCVVVPDDDDDDDDDDDDDDVVVVVVVVVVVVVVVVVVVVVVVVVVVVVVVVVVVVVVVVVVVVVVVVVVVVVVVVVVVVVVVVVVVVVVVVVVVVVVVVVVVVVVVVVVVVVVVVVVVLVVLLVVLVVLLVVLVVLLVVLVVLLVVLVVVLVVLVVVLVVCVVCCVVPVDDDDPVSVVVNVVSVVVSVVSVVVNVVSVVVNVVSVVSND

Radius of gyration: 67.16 Å; chains: 1; bounding box: 132×41×187 Å